Protein AF-A0A955L240-F1 (afdb_monomer_lite)

Structure (mmCIF, N/CA/C/O backbone):
data_AF-A0A955L240-F1
#
_entry.id   AF-A0A955L240-F1
#
loop_
_atom_site.group_PDB
_atom_site.id
_atom_site.type_symbol
_atom_site.label_atom_id
_atom_site.label_alt_id
_atom_site.label_comp_id
_atom_site.label_asym_id
_atom_site.label_entity_id
_atom_site.label_seq_id
_atom_site.pdbx_PDB_ins_code
_atom_site.Cartn_x
_atom_site.Cartn_y
_atom_site.Cartn_z
_atom_site.occupancy
_atom_site.B_iso_or_equiv
_atom_site.auth_seq_id
_atom_site.auth_comp_id
_atom_site.auth_asym_id
_atom_site.auth_atom_id
_atom_site.pdbx_PDB_model_num
ATOM 1 N N . MET A 1 1 ? 20.529 11.263 17.152 1.00 48.03 1 MET A N 1
ATOM 2 C CA . MET A 1 1 ? 19.829 12.388 16.490 1.00 48.03 1 MET A CA 1
ATOM 3 C C . MET A 1 1 ? 19.615 12.007 15.038 1.00 48.03 1 MET A C 1
ATOM 5 O O . MET A 1 1 ? 20.581 11.593 14.416 1.00 48.03 1 MET A O 1
ATOM 9 N N . ARG A 1 2 ? 18.375 12.068 14.541 1.00 56.91 2 ARG A N 1
ATOM 10 C CA . ARG A 1 2 ? 18.039 11.850 13.123 1.00 56.91 2 ARG A CA 1
ATOM 11 C C . ARG A 1 2 ? 17.966 13.193 12.407 1.00 56.91 2 ARG A C 1
ATOM 13 O O . ARG A 1 2 ? 17.610 14.189 13.042 1.00 56.91 2 ARG A O 1
ATOM 20 N N . SER A 1 3 ? 18.295 13.228 11.119 1.00 72.06 3 SER A N 1
ATOM 21 C CA . SER A 1 3 ? 18.079 14.435 10.310 1.00 72.06 3 SER A CA 1
ATOM 22 C C . SER A 1 3 ? 16.568 14.681 10.153 1.00 72.06 3 SER A C 1
ATOM 24 O O . SER A 1 3 ? 15.779 13.736 10.126 1.00 72.06 3 SER A O 1
ATOM 26 N N . LYS A 1 4 ? 16.144 15.950 10.052 1.00 67.19 4 LYS A N 1
ATOM 27 C CA . LYS A 1 4 ? 14.720 16.326 9.922 1.00 67.19 4 LYS A CA 1
ATOM 28 C C . LYS A 1 4 ? 14.038 15.673 8.708 1.00 67.19 4 LYS A C 1
ATOM 30 O O . LYS A 1 4 ? 12.840 15.424 8.758 1.00 67.19 4 LYS A O 1
ATOM 35 N N . ASN A 1 5 ? 14.810 15.364 7.665 1.00 80.44 5 ASN A N 1
ATOM 36 C CA . ASN A 1 5 ? 14.339 14.789 6.405 1.00 80.44 5 ASN A CA 1
ATOM 37 C C . ASN A 1 5 ? 14.992 13.421 6.140 1.00 80.44 5 ASN A C 1
ATOM 39 O O . ASN A 1 5 ? 15.256 13.052 5.000 1.00 80.44 5 ASN A O 1
ATOM 43 N N . GLU A 1 6 ? 15.337 12.672 7.183 1.00 84.19 6 GLU A N 1
ATOM 44 C CA . GLU A 1 6 ? 15.876 11.324 7.027 1.00 84.19 6 GLU A CA 1
ATOM 45 C C . GLU A 1 6 ? 14.734 10.324 6.799 1.00 84.19 6 GLU A C 1
ATOM 47 O O . GLU A 1 6 ? 13.771 10.277 7.569 1.00 84.19 6 GLU A O 1
ATOM 52 N N . TYR A 1 7 ? 14.835 9.501 5.753 1.00 85.00 7 TYR A N 1
ATOM 53 C CA . TYR A 1 7 ? 13.920 8.383 5.553 1.00 85.00 7 TYR A CA 1
ATOM 54 C C . TYR A 1 7 ? 14.060 7.405 6.720 1.00 85.00 7 TYR A C 1
ATOM 56 O O . TYR A 1 7 ? 15.171 6.997 7.069 1.00 85.00 7 TYR A O 1
ATOM 64 N N . HIS A 1 8 ? 12.937 7.031 7.336 1.00 86.38 8 HIS A N 1
ATOM 65 C CA . HIS A 1 8 ? 12.952 6.208 8.536 1.00 86.38 8 HIS A CA 1
ATOM 66 C C . HIS A 1 8 ? 13.352 4.766 8.224 1.00 86.38 8 HIS A C 1
ATOM 68 O O . HIS A 1 8 ? 12.581 3.996 7.654 1.00 86.38 8 HIS A O 1
ATOM 74 N N . ILE A 1 9 ? 14.539 4.381 8.682 1.00 86.06 9 ILE A N 1
ATOM 75 C CA . ILE A 1 9 ? 15.064 3.031 8.533 1.00 86.06 9 ILE A CA 1
ATOM 76 C C . ILE A 1 9 ? 15.117 2.371 9.915 1.00 86.06 9 ILE A C 1
ATOM 78 O O . ILE A 1 9 ? 15.919 2.733 10.775 1.00 86.06 9 ILE A O 1
ATOM 82 N N . SER A 1 10 ? 14.219 1.414 10.148 1.00 89.50 10 SER A N 1
ATOM 83 C CA . SER A 1 10 ? 14.210 0.579 11.353 1.00 89.50 10 SER A CA 1
ATOM 84 C C . SER A 1 10 ? 14.980 -0.727 11.135 1.00 89.50 10 SER A C 1
ATOM 86 O O . SER A 1 10 ? 15.263 -1.119 10.002 1.00 89.50 10 SER A O 1
ATOM 88 N N . PHE A 1 11 ? 15.261 -1.459 12.216 1.00 88.88 11 PHE A N 1
ATOM 89 C CA . PHE A 1 11 ? 15.824 -2.809 12.113 1.00 88.88 11 PHE A CA 1
ATOM 90 C C . PHE A 1 11 ? 14.934 -3.741 11.271 1.00 88.88 11 PHE A C 1
ATOM 92 O O . PHE A 1 11 ? 15.418 -4.455 10.392 1.00 88.88 11 PHE A O 1
ATOM 99 N N . SER A 1 12 ? 13.615 -3.680 11.480 1.00 90.38 12 SER A N 1
ATOM 100 C CA . SER A 1 12 ? 12.643 -4.442 10.690 1.00 90.38 12 SER A CA 1
ATOM 101 C C . SER A 1 12 ? 12.671 -4.054 9.211 1.00 90.38 12 SER A C 1
ATOM 103 O O . SER A 1 12 ? 12.617 -4.939 8.359 1.00 90.38 12 SER A O 1
ATOM 105 N N . PHE A 1 13 ? 12.813 -2.759 8.899 1.00 90.94 13 PHE A N 1
ATOM 106 C CA . PHE A 1 13 ? 12.963 -2.293 7.520 1.00 90.94 13 PHE A CA 1
ATOM 107 C C . PHE A 1 13 ? 14.237 -2.851 6.880 1.00 90.94 13 PHE A C 1
ATOM 109 O O . PHE A 1 13 ? 14.172 -3.392 5.780 1.00 90.94 13 PHE A O 1
ATOM 116 N N . HIS A 1 14 ? 15.383 -2.774 7.565 1.00 89.94 14 HIS A N 1
ATOM 117 C CA . HIS A 1 14 ? 16.642 -3.327 7.058 1.00 89.94 14 HIS A CA 1
ATOM 118 C C . HIS A 1 14 ? 16.521 -4.813 6.732 1.00 89.94 14 HIS A C 1
ATOM 120 O O . HIS A 1 14 ? 16.887 -5.236 5.635 1.00 89.94 14 HIS A O 1
ATOM 126 N N . ARG A 1 15 ? 15.955 -5.591 7.660 1.00 92.75 15 ARG A N 1
ATOM 127 C CA . ARG A 1 15 ? 15.729 -7.024 7.465 1.00 92.75 15 ARG A CA 1
ATOM 128 C C . ARG A 1 15 ? 14.838 -7.290 6.252 1.00 92.75 15 ARG A C 1
ATOM 130 O O . ARG A 1 15 ? 15.192 -8.113 5.414 1.00 92.75 15 ARG A O 1
ATOM 137 N N . GLN A 1 16 ? 13.714 -6.580 6.129 1.00 92.94 16 GLN A N 1
ATOM 138 C CA . GLN A 1 16 ? 12.795 -6.760 5.003 1.00 92.94 16 GLN A CA 1
ATOM 139 C C . GLN A 1 16 ? 13.428 -6.345 3.670 1.00 92.94 16 GLN A C 1
ATOM 141 O O . GLN A 1 16 ? 13.258 -7.029 2.663 1.00 92.94 16 GLN A O 1
ATOM 146 N N . SER A 1 17 ? 14.197 -5.255 3.665 1.00 91.38 17 SER A N 1
ATOM 147 C CA . SER A 1 17 ? 14.925 -4.782 2.489 1.00 91.38 17 SER A CA 1
ATOM 148 C C . SER A 1 17 ? 15.935 -5.827 2.009 1.00 91.38 17 SER A C 1
ATOM 150 O O . SER A 1 17 ? 15.920 -6.178 0.829 1.00 91.38 17 SER A O 1
ATOM 152 N N . LEU A 1 18 ? 16.722 -6.407 2.924 1.00 92.56 18 LEU A N 1
ATOM 153 C CA . LEU A 1 18 ? 17.673 -7.477 2.615 1.00 92.56 18 LEU A CA 1
ATOM 154 C C . LEU A 1 18 ? 16.974 -8.717 2.041 1.00 92.56 18 LEU A C 1
ATOM 156 O O . LEU A 1 18 ? 17.379 -9.208 0.991 1.00 92.56 18 LEU A O 1
ATOM 160 N N . ILE A 1 19 ? 15.900 -9.186 2.688 1.00 94.75 19 ILE A N 1
ATOM 161 C CA . ILE A 1 19 ? 15.120 -10.337 2.206 1.00 94.75 19 ILE A CA 1
ATOM 162 C C . ILE A 1 19 ? 14.582 -10.065 0.798 1.00 94.75 19 ILE A C 1
ATOM 164 O O . ILE A 1 19 ? 14.784 -10.882 -0.094 1.00 94.75 19 ILE A O 1
ATOM 168 N N . SER A 1 20 ? 13.967 -8.898 0.572 1.00 93.19 20 SER A N 1
ATOM 169 C CA . SER A 1 20 ? 13.417 -8.535 -0.743 1.00 93.19 20 SER A CA 1
ATOM 170 C C . SER A 1 20 ? 14.481 -8.502 -1.842 1.00 93.19 20 SER A C 1
ATOM 172 O O . SER A 1 20 ? 14.213 -8.856 -2.986 1.00 93.19 20 SER A O 1
ATOM 174 N N . HIS A 1 21 ? 15.701 -8.086 -1.498 1.00 93.19 21 HIS A N 1
ATOM 175 C CA . HIS A 1 21 ? 16.811 -8.029 -2.436 1.00 93.19 21 HIS A CA 1
ATOM 176 C C . HIS A 1 21 ? 17.305 -9.435 -2.792 1.00 93.19 21 HIS A C 1
ATOM 178 O O . HIS A 1 21 ? 17.428 -9.764 -3.970 1.00 93.19 21 HIS A O 1
ATOM 184 N N . LEU A 1 22 ? 17.492 -10.293 -1.783 1.00 94.88 22 LEU A N 1
ATOM 185 C CA . LEU A 1 22 ? 17.870 -11.691 -1.983 1.00 94.88 22 LEU A CA 1
ATOM 186 C C . LEU A 1 22 ? 16.822 -12.463 -2.789 1.00 94.88 22 LEU A C 1
ATOM 188 O O . LEU A 1 22 ? 17.195 -13.283 -3.621 1.00 94.88 22 LEU A O 1
ATOM 192 N N . GLN A 1 23 ? 15.531 -12.196 -2.575 1.00 95.44 23 GLN A N 1
ATOM 193 C CA . GLN A 1 23 ? 14.441 -12.824 -3.325 1.00 95.44 23 GLN A CA 1
ATOM 194 C C . GLN A 1 23 ? 14.537 -12.533 -4.824 1.00 95.44 23 GLN A C 1
ATOM 196 O O . GLN A 1 23 ? 14.456 -13.462 -5.620 1.00 95.44 23 GLN A O 1
ATOM 201 N N . ILE A 1 24 ? 14.757 -11.273 -5.210 1.00 95.25 24 ILE A N 1
ATOM 202 C CA . ILE A 1 24 ? 14.851 -10.893 -6.627 1.00 95.25 24 ILE A CA 1
ATOM 203 C C . ILE A 1 24 ? 16.094 -11.494 -7.275 1.00 95.25 24 ILE A C 1
ATOM 205 O O . ILE A 1 24 ? 15.985 -12.066 -8.354 1.00 95.25 24 ILE A O 1
ATOM 209 N N . ILE A 1 25 ? 17.247 -11.430 -6.604 1.00 95.31 25 ILE A N 1
ATOM 210 C CA . ILE A 1 25 ? 18.487 -12.030 -7.119 1.00 95.31 25 ILE A CA 1
ATOM 211 C C . ILE A 1 25 ? 18.312 -13.539 -7.292 1.00 95.31 25 ILE A C 1
ATOM 213 O O . ILE A 1 25 ? 18.657 -14.091 -8.332 1.00 95.31 25 ILE A O 1
ATOM 217 N N . SER A 1 26 ? 17.750 -14.208 -6.283 1.00 96.06 26 SER A N 1
ATOM 218 C CA . SER A 1 26 ? 17.546 -15.659 -6.305 1.00 96.06 26 SER A CA 1
ATOM 219 C C . SER A 1 26 ? 16.563 -16.068 -7.400 1.00 96.06 26 SER A C 1
ATOM 221 O O . SER A 1 26 ? 16.791 -17.061 -8.085 1.00 96.06 26 SER A O 1
ATOM 223 N N . TYR A 1 27 ? 15.495 -15.290 -7.594 1.00 96.12 27 TYR A N 1
ATOM 224 C CA . TYR A 1 27 ? 14.524 -15.527 -8.655 1.00 96.12 27 TYR A CA 1
ATOM 225 C C . TYR A 1 27 ? 15.131 -15.308 -10.045 1.00 96.12 27 TYR A C 1
ATOM 227 O O . TYR A 1 27 ? 14.973 -16.166 -10.907 1.00 96.12 27 TYR A O 1
ATOM 235 N N . ALA A 1 28 ? 15.892 -14.228 -10.247 1.00 94.94 28 ALA A N 1
ATOM 236 C CA . ALA A 1 28 ? 16.613 -13.991 -11.497 1.00 94.94 28 ALA A CA 1
ATOM 237 C C . ALA A 1 28 ? 17.585 -15.142 -11.808 1.00 94.94 28 ALA A C 1
ATOM 239 O O . ALA A 1 28 ? 17.539 -15.701 -12.900 1.00 94.94 28 ALA A O 1
ATOM 240 N N . LYS A 1 29 ? 18.376 -15.587 -10.819 1.00 94.88 29 LYS A N 1
ATOM 241 C CA . LYS A 1 29 ? 19.278 -16.744 -10.963 1.00 94.88 29 LYS A CA 1
ATOM 242 C C . LYS A 1 29 ? 18.525 -18.026 -11.325 1.00 94.88 29 LYS A C 1
ATOM 244 O O . LYS A 1 29 ? 18.990 -18.797 -12.155 1.00 94.88 29 LYS A O 1
ATOM 249 N N . TYR A 1 30 ? 17.377 -18.266 -10.694 1.00 96.94 30 TYR A N 1
ATOM 250 C CA . TYR A 1 30 ? 16.537 -19.427 -10.986 1.00 96.94 30 TYR A CA 1
ATOM 251 C C . TYR A 1 30 ? 15.968 -19.392 -12.410 1.00 96.94 30 TYR A C 1
ATOM 253 O O . TYR A 1 30 ? 15.907 -20.421 -13.075 1.00 96.94 30 TYR A O 1
ATOM 261 N N . LEU A 1 31 ? 15.559 -18.225 -12.909 1.00 95.94 31 LEU A N 1
ATOM 262 C CA . LEU A 1 31 ? 15.134 -18.101 -14.303 1.00 95.94 31 LEU A CA 1
ATOM 263 C C . LEU A 1 31 ? 16.303 -18.386 -15.255 1.00 95.94 31 LEU A C 1
ATOM 265 O O . LEU A 1 31 ? 16.143 -19.153 -16.206 1.00 95.94 31 LEU A O 1
ATOM 269 N N . GLU A 1 32 ? 17.495 -17.866 -14.947 1.00 94.44 32 GLU A N 1
ATOM 270 C CA . GLU A 1 32 ? 18.696 -18.080 -15.760 1.00 94.44 32 GLU A CA 1
ATOM 271 C C . GLU A 1 32 ? 19.068 -19.564 -15.881 1.00 94.44 32 GLU A C 1
ATOM 273 O O . GLU A 1 32 ? 19.444 -20.004 -16.968 1.00 94.44 32 GLU A O 1
ATOM 278 N N . THR A 1 33 ? 18.913 -20.367 -14.817 1.00 96.25 33 THR A N 1
ATOM 279 C CA . THR A 1 33 ? 19.156 -21.823 -14.894 1.00 96.25 33 THR A CA 1
ATOM 280 C C . THR A 1 33 ? 18.177 -22.550 -15.817 1.00 96.25 33 THR A C 1
ATOM 282 O O . THR A 1 33 ? 18.471 -23.659 -16.260 1.00 96.25 33 THR A O 1
ATOM 285 N N . ASN A 1 34 ? 17.046 -21.924 -16.144 1.00 95.25 34 ASN A N 1
ATOM 286 C CA . ASN A 1 34 ? 16.050 -22.414 -17.094 1.00 95.25 34 ASN A CA 1
ATOM 287 C C . ASN A 1 34 ? 16.141 -21.711 -18.464 1.00 95.25 34 ASN A C 1
ATOM 289 O O . ASN A 1 34 ? 15.231 -21.845 -19.277 1.00 95.25 34 ASN A O 1
ATOM 293 N N . ASN A 1 35 ? 17.234 -20.987 -18.741 1.00 94.50 35 ASN A N 1
ATOM 294 C CA . ASN A 1 35 ? 17.442 -20.187 -19.956 1.00 94.50 35 ASN A CA 1
ATOM 295 C C . ASN A 1 35 ? 16.399 -19.075 -20.169 1.00 94.50 35 ASN A C 1
ATOM 297 O O . ASN A 1 35 ? 16.142 -18.683 -21.305 1.00 94.50 35 ASN A O 1
ATOM 301 N N . ILE A 1 36 ? 15.814 -18.559 -19.087 1.00 94.62 36 ILE A N 1
ATOM 302 C CA . ILE A 1 36 ? 14.896 -17.418 -19.111 1.00 94.62 36 ILE A CA 1
ATOM 303 C C . ILE A 1 36 ? 15.592 -16.232 -18.451 1.00 94.62 36 ILE A C 1
ATOM 305 O O . ILE A 1 36 ? 16.169 -16.364 -17.374 1.00 94.62 36 ILE A O 1
ATOM 309 N N . TYR A 1 37 ? 15.525 -15.060 -19.073 1.00 94.12 37 TYR A N 1
ATOM 310 C CA . TYR A 1 37 ? 16.023 -13.832 -18.469 1.00 94.12 37 TYR A CA 1
ATOM 311 C C . TYR A 1 37 ? 14.865 -13.047 -17.839 1.00 94.12 37 TYR A C 1
ATOM 313 O O . TYR A 1 37 ? 13.741 -13.038 -18.354 1.00 94.12 37 TYR A O 1
ATOM 321 N N . ILE A 1 38 ? 15.100 -12.421 -16.681 1.00 95.31 38 ILE A N 1
ATOM 322 C CA . ILE A 1 38 ? 14.021 -11.746 -15.944 1.00 95.31 38 ILE A CA 1
ATOM 323 C C . ILE A 1 38 ? 13.466 -10.559 -16.740 1.00 95.31 38 ILE A C 1
ATOM 325 O O . ILE A 1 38 ? 12.255 -10.353 -16.768 1.00 95.31 38 ILE A O 1
ATOM 329 N N . GLU A 1 39 ? 14.321 -9.844 -17.464 1.00 95.50 39 GLU A N 1
ATOM 330 C CA . GLU A 1 39 ? 13.927 -8.790 -18.391 1.00 95.50 39 GLU A CA 1
ATOM 331 C C . GLU A 1 39 ? 13.018 -9.295 -19.506 1.00 95.50 39 GLU A C 1
ATOM 333 O O . GLU A 1 39 ? 12.039 -8.622 -19.799 1.00 95.50 39 GLU A O 1
ATOM 338 N N . ASP A 1 40 ? 13.261 -10.479 -20.077 1.00 94.94 40 ASP A N 1
ATOM 339 C CA . ASP A 1 40 ? 12.394 -11.039 -21.126 1.00 94.94 40 ASP A CA 1
ATOM 340 C C . ASP A 1 40 ? 10.984 -11.297 -20.584 1.00 94.94 40 ASP A C 1
ATOM 342 O O . ASP A 1 40 ? 9.979 -10.993 -21.230 1.00 94.94 40 ASP A O 1
ATOM 346 N N . SER A 1 41 ? 10.908 -11.793 -19.346 1.00 95.69 41 SER A N 1
ATOM 347 C CA . SER A 1 41 ? 9.635 -12.021 -18.659 1.00 95.69 41 SER A CA 1
ATOM 348 C C . SER A 1 41 ? 8.884 -10.707 -18.431 1.00 95.69 41 SER A C 1
ATOM 350 O O . SER A 1 41 ? 7.685 -10.618 -18.689 1.00 95.69 41 SER A O 1
ATOM 352 N N . LEU A 1 42 ? 9.578 -9.663 -17.971 1.00 97.00 42 LEU A N 1
ATOM 353 C CA . LEU A 1 42 ? 8.971 -8.349 -17.745 1.00 97.00 42 LEU A CA 1
ATOM 354 C C . LEU A 1 42 ? 8.607 -7.643 -19.059 1.00 97.00 42 LEU A C 1
ATOM 356 O O . LEU A 1 42 ? 7.574 -6.976 -19.127 1.00 97.00 42 LEU A O 1
ATOM 360 N N . ASN A 1 43 ? 9.416 -7.829 -20.101 1.00 96.94 43 ASN A N 1
ATOM 361 C CA . ASN A 1 43 ? 9.165 -7.344 -21.450 1.00 96.94 43 ASN A CA 1
ATOM 362 C C . ASN A 1 43 ? 7.857 -7.926 -21.990 1.00 96.94 43 ASN A C 1
ATOM 364 O O . ASN A 1 43 ? 6.998 -7.169 -22.435 1.00 96.94 43 ASN A O 1
ATOM 368 N N . TYR A 1 44 ? 7.672 -9.244 -21.873 1.00 97.38 44 TYR A N 1
ATOM 369 C CA . TYR A 1 44 ? 6.423 -9.915 -22.234 1.00 97.38 44 TYR A CA 1
ATOM 370 C C . TYR A 1 44 ? 5.233 -9.394 -21.415 1.00 97.38 44 TYR A C 1
ATOM 372 O O . TYR A 1 44 ? 4.184 -9.072 -21.975 1.00 97.38 44 TYR A O 1
ATOM 380 N N . VAL A 1 45 ? 5.394 -9.251 -20.092 1.00 97.56 45 VAL A N 1
ATOM 381 C CA . VAL A 1 45 ? 4.313 -8.766 -19.218 1.00 97.56 45 VAL A CA 1
ATOM 382 C C . VAL A 1 45 ? 3.806 -7.394 -19.667 1.00 97.56 45 VAL A C 1
ATOM 384 O O . VAL A 1 45 ? 2.598 -7.198 -19.777 1.00 97.56 45 VAL A O 1
ATOM 387 N N . VAL A 1 46 ? 4.708 -6.447 -19.930 1.00 98.06 46 VAL A N 1
ATOM 388 C CA . VAL A 1 46 ? 4.322 -5.071 -20.271 1.00 98.06 46 VAL A CA 1
ATOM 389 C C . VAL A 1 46 ? 3.881 -4.939 -21.723 1.00 98.06 46 VAL A C 1
ATOM 391 O O . VAL A 1 46 ? 2.812 -4.392 -21.976 1.00 98.06 46 VAL A O 1
ATOM 394 N N . ASN A 1 47 ? 4.689 -5.425 -22.666 1.00 97.81 47 ASN A N 1
ATOM 395 C CA . ASN A 1 47 ? 4.465 -5.180 -24.090 1.00 97.81 47 ASN A CA 1
ATOM 396 C C . ASN A 1 47 ? 3.352 -6.058 -24.672 1.00 97.81 47 ASN A C 1
ATOM 398 O O . ASN A 1 47 ? 2.701 -5.644 -25.629 1.00 97.81 47 ASN A O 1
ATOM 402 N N . GLU A 1 48 ? 3.101 -7.236 -24.098 1.00 97.25 48 GLU A N 1
ATOM 403 C CA . GLU A 1 48 ? 2.110 -8.178 -24.621 1.00 97.25 48 GLU A CA 1
ATOM 404 C C . GLU A 1 48 ? 0.947 -8.374 -23.651 1.00 97.25 48 GLU A C 1
ATOM 406 O O . GLU A 1 48 ? -0.167 -7.943 -23.943 1.00 97.25 48 GLU A O 1
ATOM 411 N N . TYR A 1 49 ? 1.192 -8.977 -22.485 1.00 97.56 49 TYR A N 1
ATOM 412 C CA . TYR A 1 49 ? 0.121 -9.407 -21.579 1.00 97.56 49 TYR A CA 1
ATOM 413 C C . TYR A 1 49 ? -0.800 -8.250 -21.157 1.00 97.56 49 TYR A C 1
ATOM 415 O O . TYR A 1 49 ? -2.019 -8.371 -21.267 1.00 97.56 49 TYR A O 1
ATOM 423 N N . LEU A 1 50 ? -0.251 -7.113 -20.708 1.00 97.38 50 LEU A N 1
ATOM 424 C CA . LEU A 1 50 ? -1.083 -5.983 -20.273 1.00 97.38 50 LEU A CA 1
ATOM 425 C C . LEU A 1 50 ? -1.909 -5.388 -21.422 1.00 97.38 50 LEU A C 1
ATOM 427 O O . LEU A 1 50 ? -3.071 -5.046 -21.214 1.00 97.38 50 LEU A O 1
ATOM 431 N N . ASN A 1 51 ? -1.347 -5.309 -22.628 1.00 96.69 51 ASN A N 1
ATOM 432 C CA . ASN A 1 51 ? -2.051 -4.781 -23.799 1.00 96.69 51 ASN A CA 1
ATOM 433 C C . ASN A 1 51 ? -3.116 -5.741 -24.345 1.00 96.69 51 ASN A C 1
ATOM 435 O O . ASN A 1 51 ? -4.086 -5.293 -24.942 1.00 96.69 51 ASN A O 1
ATOM 439 N N . GLN A 1 52 ? -2.946 -7.053 -24.164 1.00 96.25 52 GLN A N 1
ATOM 440 C CA . GLN A 1 52 ? -3.931 -8.050 -24.595 1.00 96.25 52 GLN A CA 1
ATOM 441 C C . GLN A 1 52 ? -5.131 -8.135 -23.646 1.00 96.25 52 GLN A C 1
ATOM 443 O O . GLN A 1 52 ? -6.249 -8.386 -24.088 1.00 96.25 52 GLN A O 1
ATOM 448 N N . ILE A 1 53 ? -4.897 -7.968 -22.341 1.00 95.44 53 ILE A N 1
ATOM 449 C CA . ILE A 1 53 ? -5.922 -8.164 -21.308 1.00 95.44 53 ILE A CA 1
ATOM 450 C C . ILE A 1 53 ? -6.712 -6.882 -21.018 1.00 95.44 53 ILE A C 1
ATOM 452 O O . ILE A 1 53 ? -7.881 -6.964 -20.640 1.00 95.44 53 ILE A O 1
ATOM 456 N N . PHE A 1 54 ? -6.101 -5.706 -21.179 1.00 94.62 54 PHE A N 1
ATOM 457 C CA . PHE A 1 54 ? -6.704 -4.426 -20.804 1.00 94.62 54 PHE A CA 1
ATOM 458 C C . PHE A 1 54 ? -6.805 -3.468 -21.995 1.00 94.62 54 PHE A C 1
ATOM 460 O O . PHE A 1 54 ? -5.940 -3.484 -22.870 1.00 94.62 54 PHE A O 1
ATOM 467 N N . PRO A 1 55 ? -7.789 -2.549 -22.004 1.00 91.75 55 PRO A N 1
ATOM 468 C CA . PRO A 1 55 ? -7.979 -1.588 -23.094 1.00 91.75 55 PRO A CA 1
ATOM 469 C C . PRO A 1 55 ? -6.909 -0.479 -23.158 1.00 91.75 55 PRO A C 1
ATOM 471 O O . PRO A 1 55 ? -7.046 0.444 -23.960 1.00 91.75 55 PRO A O 1
ATOM 474 N N . ILE A 1 56 ? -5.838 -0.568 -22.357 1.00 93.12 56 ILE A N 1
ATOM 475 C CA . ILE A 1 56 ? -4.743 0.412 -22.302 1.00 93.12 56 ILE A CA 1
ATOM 476 C C . ILE A 1 56 ? -4.004 0.586 -23.630 1.00 93.12 56 ILE A C 1
ATOM 478 O O . ILE A 1 56 ? -3.516 1.680 -23.888 1.00 93.12 56 ILE A O 1
ATOM 482 N N . ASN A 1 57 ? -3.954 -0.475 -24.447 1.00 87.19 57 ASN A N 1
ATOM 483 C CA . ASN A 1 57 ? -3.479 -0.509 -25.832 1.00 87.19 57 ASN A CA 1
ATOM 484 C C . ASN A 1 57 ? -2.281 0.405 -26.148 1.00 87.19 57 ASN A C 1
ATOM 486 O O . ASN A 1 57 ? -2.424 1.589 -26.446 1.00 87.19 57 ASN A O 1
ATOM 490 N N . GLY A 1 58 ? -1.091 -0.190 -26.201 1.00 91.12 58 GLY A N 1
ATOM 491 C CA . GLY A 1 58 ? 0.134 0.480 -26.641 1.00 91.12 58 GLY A CA 1
ATOM 492 C C . GLY A 1 58 ? 1.123 0.766 -25.519 1.00 91.12 58 GLY A C 1
ATOM 493 O O . GLY A 1 58 ? 2.145 1.391 -25.783 1.00 91.12 58 GLY A O 1
ATOM 494 N N . LEU A 1 59 ? 0.873 0.290 -24.294 1.00 96.81 59 LEU A N 1
ATOM 495 C CA . LEU A 1 59 ? 1.842 0.364 -23.205 1.00 96.81 59 LEU A CA 1
ATOM 496 C C . LEU A 1 59 ? 3.124 -0.349 -23.634 1.00 96.81 59 LEU A C 1
ATOM 498 O O . LEU A 1 59 ? 3.074 -1.512 -24.036 1.00 96.81 59 LEU A O 1
ATOM 502 N N . ARG A 1 60 ? 4.268 0.333 -23.559 1.00 96.81 60 ARG A N 1
ATOM 503 C CA . ARG A 1 60 ? 5.538 -0.247 -23.997 1.00 96.81 60 ARG A CA 1
ATOM 504 C C . ARG A 1 60 ? 6.700 0.043 -23.064 1.00 96.81 60 ARG A C 1
ATOM 506 O O . ARG A 1 60 ? 6.751 1.083 -22.413 1.00 96.81 60 ARG A O 1
ATOM 513 N N . ILE A 1 61 ? 7.660 -0.868 -23.040 1.00 96.88 61 ILE A N 1
ATOM 514 C CA . ILE A 1 61 ? 8.930 -0.717 -22.331 1.00 96.88 61 ILE A CA 1
ATOM 515 C C . ILE A 1 61 ? 10.038 -1.429 -23.099 1.00 96.88 61 ILE A C 1
ATOM 517 O O . ILE A 1 61 ? 9.796 -2.452 -23.746 1.00 96.88 61 ILE A O 1
ATOM 521 N N . LYS A 1 62 ? 11.259 -0.905 -23.015 1.00 95.56 62 LYS A N 1
ATOM 522 C CA . LYS A 1 62 ? 12.452 -1.570 -23.538 1.00 95.56 62 LYS A CA 1
ATOM 523 C C . LYS A 1 62 ? 13.348 -2.033 -22.404 1.00 95.56 62 LYS A C 1
ATOM 525 O O . LYS A 1 62 ? 13.598 -1.303 -21.450 1.00 95.56 62 LYS A O 1
ATOM 530 N N . PHE A 1 63 ? 13.873 -3.241 -22.549 1.00 94.31 63 PHE A N 1
ATOM 531 C CA . PHE A 1 63 ? 14.845 -3.797 -21.623 1.00 94.31 63 PHE A CA 1
ATOM 532 C C . PHE A 1 63 ? 16.221 -3.953 -22.278 1.00 94.31 63 PHE A C 1
ATOM 534 O O . PHE A 1 63 ? 16.307 -4.162 -23.492 1.00 94.31 63 PHE A O 1
ATOM 541 N N . PRO A 1 64 ? 17.305 -3.850 -21.490 1.00 90.50 64 PRO A N 1
ATOM 542 C CA . PRO A 1 64 ? 18.648 -4.148 -21.964 1.00 90.50 64 PRO A CA 1
ATOM 543 C C . PRO A 1 64 ? 18.809 -5.638 -22.286 1.00 90.50 64 PRO A C 1
ATOM 545 O O . PRO A 1 64 ? 18.179 -6.501 -21.676 1.00 90.50 64 PRO A O 1
ATOM 548 N N . THR A 1 65 ? 19.715 -5.939 -23.213 1.00 87.75 65 THR A N 1
ATOM 549 C CA . THR A 1 65 ? 20.082 -7.313 -23.580 1.00 87.75 65 THR A CA 1
ATOM 550 C C . THR A 1 65 ? 20.838 -8.032 -22.457 1.00 87.75 65 THR A C 1
ATOM 552 O O . THR A 1 65 ? 21.351 -7.414 -21.513 1.00 87.75 65 THR A O 1
ATOM 555 N N . LYS A 1 66 ? 20.963 -9.356 -22.558 1.00 85.75 66 LYS A N 1
ATOM 556 C CA . LYS A 1 66 ? 21.675 -10.169 -21.564 1.00 85.75 66 LYS A CA 1
ATOM 557 C C . LYS A 1 66 ? 23.147 -9.764 -21.430 1.00 85.75 66 LYS A C 1
ATOM 559 O O . LYS A 1 66 ? 23.659 -9.701 -20.312 1.00 85.75 66 LYS A O 1
ATOM 564 N N . GLU A 1 67 ? 23.789 -9.452 -22.554 1.00 88.69 67 GLU A N 1
ATOM 565 C CA . GLU A 1 67 ? 25.224 -9.176 -22.695 1.00 88.69 67 GLU A CA 1
ATOM 566 C C . GLU A 1 67 ? 25.639 -7.805 -22.143 1.00 88.69 67 GLU A C 1
ATOM 568 O O . GLU A 1 67 ? 26.822 -7.559 -21.920 1.00 88.69 67 GLU A O 1
ATOM 573 N N . THR A 1 68 ? 24.674 -6.914 -21.909 1.00 91.94 68 THR A N 1
ATOM 574 C CA . THR A 1 68 ? 24.927 -5.557 -21.409 1.00 91.94 68 THR A CA 1
ATOM 575 C C . THR A 1 68 ? 25.441 -5.585 -19.968 1.00 91.94 68 THR A C 1
ATOM 577 O O . THR A 1 68 ? 24.944 -6.344 -19.128 1.00 91.94 68 THR A O 1
ATOM 580 N N . SER A 1 69 ? 26.414 -4.730 -19.649 1.00 93.38 69 SER A N 1
ATOM 581 C CA . SER A 1 69 ? 26.938 -4.611 -18.284 1.00 93.38 69 SER A CA 1
ATOM 582 C C . SER A 1 69 ? 25.879 -4.061 -17.322 1.00 93.38 69 SER A C 1
ATOM 584 O O . SER A 1 69 ? 24.958 -3.356 -17.734 1.00 93.38 69 SER A O 1
ATOM 586 N N . TYR A 1 70 ? 26.002 -4.323 -16.016 1.00 94.06 70 TYR A N 1
ATOM 587 C CA . TYR A 1 70 ? 25.047 -3.787 -15.034 1.00 94.06 70 TYR A CA 1
ATOM 588 C C . TYR A 1 70 ? 24.983 -2.251 -15.019 1.00 94.06 70 TYR A C 1
ATOM 590 O O . TYR A 1 70 ? 23.913 -1.688 -14.788 1.00 94.06 70 TYR A O 1
ATOM 598 N N . GLU A 1 71 ? 26.096 -1.571 -15.314 1.00 93.12 71 GLU A N 1
ATOM 599 C CA . GLU A 1 71 ? 26.139 -0.111 -15.450 1.00 93.12 71 GLU A CA 1
ATOM 600 C C . GLU A 1 71 ? 25.276 0.374 -16.630 1.00 93.12 71 GLU A C 1
ATOM 602 O O . GLU A 1 71 ? 24.514 1.334 -16.503 1.00 93.12 71 GLU A O 1
ATOM 607 N N . GLU A 1 72 ? 25.341 -0.311 -17.771 1.00 92.12 72 GLU A N 1
ATOM 608 C CA . GLU A 1 72 ? 24.511 -0.008 -18.943 1.00 92.12 72 GLU A CA 1
ATOM 609 C C . GLU A 1 72 ? 23.047 -0.406 -18.722 1.00 92.12 72 GLU A C 1
ATOM 611 O O . GLU A 1 72 ? 22.135 0.334 -19.106 1.00 92.12 72 GLU A O 1
ATOM 616 N N . LYS A 1 73 ? 22.804 -1.535 -18.042 1.00 94.06 73 LYS A N 1
ATOM 617 C CA . LYS A 1 73 ? 21.455 -1.994 -17.685 1.00 94.06 73 LYS A CA 1
ATOM 618 C C . LYS A 1 73 ? 20.729 -0.960 -16.838 1.00 94.06 73 LYS A C 1
ATOM 620 O O . LYS A 1 73 ? 19.607 -0.587 -17.155 1.00 94.06 73 LYS A O 1
ATOM 625 N N . ILE A 1 74 ? 21.360 -0.442 -15.787 1.00 92.31 74 ILE A N 1
ATOM 626 C CA . ILE A 1 74 ? 20.698 0.549 -14.935 1.00 92.31 74 ILE A CA 1
ATOM 627 C C . ILE A 1 74 ? 20.527 1.907 -15.638 1.00 92.31 74 ILE A C 1
ATOM 629 O O . ILE A 1 74 ? 19.484 2.542 -15.477 1.00 92.31 74 ILE A O 1
ATOM 633 N N . ARG A 1 75 ? 21.495 2.335 -16.465 1.00 92.00 75 ARG A N 1
ATOM 634 C CA . ARG A 1 75 ? 21.390 3.576 -17.259 1.00 92.00 75 ARG A CA 1
ATOM 635 C C . ARG A 1 75 ? 20.257 3.536 -18.280 1.00 92.00 75 ARG A C 1
ATOM 637 O O . ARG A 1 75 ? 19.623 4.562 -18.502 1.00 92.00 75 ARG A O 1
ATOM 644 N N . SER A 1 76 ? 20.009 2.377 -18.884 1.00 92.25 76 SER A N 1
ATOM 645 C CA . SER A 1 76 ? 18.909 2.182 -19.835 1.00 92.25 76 SER A CA 1
ATOM 646 C C . SER A 1 76 ? 17.563 1.985 -19.138 1.00 92.25 76 SER A C 1
ATOM 648 O O . SER A 1 76 ? 16.567 2.549 -19.574 1.00 92.25 76 SER A O 1
ATOM 650 N N . LEU A 1 77 ? 17.517 1.259 -18.018 1.00 93.25 77 LEU A N 1
ATOM 651 C CA . LEU A 1 77 ? 16.256 0.916 -17.358 1.00 93.25 77 LEU A CA 1
ATOM 652 C C . LEU A 1 77 ? 15.650 2.069 -16.541 1.00 93.25 77 LEU A C 1
ATOM 654 O O . LEU A 1 77 ? 14.432 2.153 -16.389 1.00 93.25 77 LEU A O 1
ATOM 658 N N . ALA A 1 78 ? 16.476 2.970 -16.000 1.00 91.56 78 ALA A N 1
ATOM 659 C CA . ALA A 1 78 ? 15.995 4.098 -15.200 1.00 91.56 78 ALA A CA 1
ATOM 660 C C . ALA A 1 78 ? 15.049 5.041 -15.977 1.00 91.56 78 ALA A C 1
ATOM 662 O O . ALA A 1 78 ? 13.970 5.336 -15.455 1.00 91.56 78 ALA A O 1
ATOM 663 N N . PRO A 1 79 ? 15.383 5.510 -17.199 1.00 91.19 79 PRO A N 1
ATOM 664 C CA . PRO A 1 79 ? 14.454 6.307 -18.000 1.00 91.19 79 PRO A CA 1
ATOM 665 C C . PRO A 1 79 ? 13.236 5.505 -18.480 1.00 91.19 79 PRO A C 1
ATOM 667 O O . PRO A 1 79 ? 12.159 6.079 -18.604 1.00 91.19 79 PRO A O 1
ATOM 670 N N . GLU A 1 80 ? 13.367 4.195 -18.694 1.00 94.31 80 GLU A N 1
ATOM 671 C CA . GLU A 1 80 ? 12.254 3.325 -19.101 1.00 94.31 80 GLU A CA 1
ATOM 672 C C . GLU A 1 80 ? 11.205 3.161 -17.988 1.00 94.31 80 GLU A C 1
ATOM 674 O O . GLU A 1 80 ? 10.008 3.197 -18.266 1.00 94.31 80 GLU A O 1
ATOM 679 N N . LEU A 1 81 ? 11.619 3.089 -16.715 1.00 95.00 81 LEU A N 1
ATOM 680 C CA . LEU A 1 81 ? 10.693 3.152 -15.575 1.00 95.00 81 LEU A CA 1
ATOM 681 C C . LEU A 1 81 ? 9.903 4.469 -15.562 1.00 95.00 81 LEU A C 1
ATOM 683 O O . LEU A 1 81 ? 8.681 4.461 -15.398 1.00 95.00 81 LEU A O 1
ATOM 687 N N . ASP A 1 82 ? 10.592 5.597 -15.746 1.00 92.38 82 ASP A N 1
ATOM 688 C CA . ASP A 1 82 ? 9.938 6.904 -15.812 1.00 92.38 82 ASP A CA 1
ATOM 689 C C . ASP A 1 82 ? 8.934 6.944 -16.980 1.00 92.38 82 ASP A C 1
ATOM 691 O O . ASP A 1 82 ? 7.774 7.335 -16.823 1.00 92.38 82 ASP A O 1
ATOM 695 N N . PHE A 1 83 ? 9.362 6.506 -18.161 1.00 94.00 83 PHE A N 1
ATOM 696 C CA . PHE A 1 83 ? 8.533 6.511 -19.357 1.00 94.00 83 PHE A CA 1
ATOM 697 C C . PHE A 1 83 ? 7.310 5.598 -19.221 1.00 94.00 83 PHE A C 1
ATOM 699 O O . PHE A 1 83 ? 6.216 5.993 -19.620 1.00 94.00 83 PHE A O 1
ATOM 706 N N . LEU A 1 84 ? 7.447 4.421 -18.605 1.00 96.62 84 LEU A N 1
ATOM 707 C CA . LEU A 1 84 ? 6.330 3.517 -18.319 1.00 96.62 84 LEU A CA 1
ATOM 708 C C . LEU A 1 84 ? 5.261 4.190 -17.445 1.00 96.62 84 LEU A C 1
ATOM 710 O O . LEU A 1 84 ? 4.070 4.135 -17.750 1.00 96.62 84 LEU A O 1
ATOM 714 N N . ILE A 1 85 ? 5.683 4.865 -16.375 1.00 96.00 85 ILE A N 1
ATOM 715 C CA . ILE A 1 85 ? 4.773 5.582 -15.474 1.00 96.00 85 ILE A CA 1
ATOM 716 C C . ILE A 1 85 ? 4.078 6.739 -16.202 1.00 96.00 85 ILE A C 1
ATOM 718 O O . ILE A 1 85 ? 2.883 6.959 -16.007 1.00 96.00 85 ILE A O 1
ATOM 722 N N . LYS A 1 86 ? 4.801 7.472 -17.056 1.00 95.06 86 LYS A N 1
ATOM 723 C CA . LYS A 1 86 ? 4.225 8.556 -17.864 1.00 95.06 86 LYS A CA 1
ATOM 724 C C . LYS A 1 86 ? 3.200 8.046 -18.879 1.00 95.06 86 LYS A C 1
ATOM 726 O O . LYS A 1 86 ? 2.142 8.654 -19.014 1.00 95.06 86 LYS A O 1
ATOM 731 N N . GLN A 1 87 ? 3.480 6.928 -19.549 1.00 96.44 87 GLN A N 1
ATOM 732 C CA . GLN A 1 87 ? 2.518 6.271 -20.437 1.00 96.44 87 GLN A CA 1
ATOM 733 C C . GLN A 1 87 ? 1.240 5.901 -19.687 1.00 96.44 87 GLN A C 1
ATOM 735 O O . GLN A 1 87 ? 0.146 6.226 -20.143 1.00 96.44 87 GLN A O 1
ATOM 740 N N . TYR A 1 88 ? 1.374 5.303 -18.500 1.00 96.75 88 TYR A N 1
ATOM 741 C CA . TYR A 1 88 ? 0.215 4.981 -17.676 1.00 96.75 88 TYR A CA 1
ATOM 742 C C . TYR A 1 88 ? -0.577 6.231 -17.268 1.00 96.75 88 TYR A C 1
ATOM 744 O O . TYR A 1 88 ? -1.799 6.247 -17.373 1.00 96.75 88 TYR A O 1
ATOM 752 N N . GLN A 1 89 ? 0.101 7.310 -16.868 1.00 95.25 89 GLN A N 1
ATOM 753 C CA . GLN A 1 89 ? -0.564 8.568 -16.524 1.00 95.25 89 GLN A CA 1
ATOM 754 C C . GLN A 1 89 ? -1.316 9.174 -17.722 1.00 95.25 89 GLN A C 1
ATOM 756 O O . GLN A 1 89 ? -2.445 9.628 -17.553 1.00 95.25 89 GLN A O 1
ATOM 761 N N . SER A 1 90 ? -0.733 9.121 -18.926 1.00 94.88 90 SER A N 1
ATOM 762 C CA . SER A 1 90 ? -1.396 9.545 -20.167 1.00 94.88 90 SER A CA 1
ATOM 763 C C . SER A 1 90 ? -2.688 8.754 -20.402 1.00 94.88 90 SER A C 1
ATOM 765 O O . SER A 1 90 ? -3.740 9.346 -20.636 1.00 94.88 90 SER A O 1
ATOM 767 N N . TYR A 1 91 ? -2.653 7.430 -20.210 1.00 95.88 91 TYR A N 1
ATOM 768 C CA . TYR A 1 91 ? -3.851 6.589 -20.276 1.00 95.88 91 TYR A CA 1
ATOM 769 C C . TYR A 1 91 ? -4.893 6.934 -19.195 1.00 95.88 91 TYR A C 1
ATOM 771 O O . TYR A 1 91 ? -6.099 6.972 -19.467 1.00 95.88 91 TYR A O 1
ATOM 779 N N . VAL A 1 92 ? -4.461 7.217 -17.963 1.00 94.62 92 VAL A N 1
ATOM 780 C CA . VAL A 1 92 ? -5.370 7.621 -16.879 1.00 94.62 92 VAL A CA 1
ATOM 781 C C . VAL A 1 92 ? -6.126 8.899 -17.244 1.00 94.62 92 VAL A C 1
ATOM 783 O O . VAL A 1 92 ? -7.338 8.961 -17.022 1.00 94.62 92 VAL A O 1
ATOM 786 N N . GLU A 1 93 ? -5.439 9.872 -17.840 1.00 92.62 93 GLU A N 1
ATOM 787 C CA . GLU A 1 93 ? -5.988 11.180 -18.209 1.00 92.62 93 GLU A CA 1
ATOM 788 C C . GLU A 1 93 ? -6.843 11.137 -19.483 1.00 92.62 93 GLU A C 1
ATOM 790 O O . GLU A 1 93 ? -7.927 11.719 -19.502 1.00 92.62 93 GLU A O 1
ATOM 795 N N . ASN A 1 94 ? -6.395 10.413 -20.512 1.00 92.62 94 ASN A N 1
ATOM 796 C CA . ASN A 1 94 ? -6.945 10.521 -21.868 1.00 92.62 94 ASN A CA 1
ATOM 797 C C . ASN A 1 94 ? -7.664 9.255 -22.370 1.00 92.62 94 ASN A C 1
ATOM 799 O O . ASN A 1 94 ? -8.210 9.271 -23.467 1.00 92.62 94 ASN A O 1
ATOM 803 N N . ASN A 1 95 ? -7.672 8.154 -21.603 1.00 93.31 95 ASN A N 1
ATOM 804 C CA . ASN A 1 95 ? -8.085 6.806 -22.054 1.00 93.31 95 ASN A CA 1
ATOM 805 C C . ASN A 1 95 ? -7.261 6.248 -23.232 1.00 93.31 95 ASN A C 1
ATOM 807 O O . 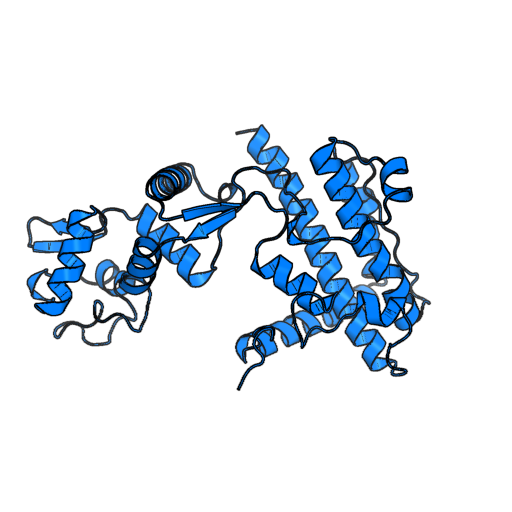ASN A 1 95 ? -7.628 5.240 -23.829 1.00 93.31 95 ASN A O 1
ATOM 811 N N . SER A 1 96 ? -6.142 6.886 -23.560 1.00 94.81 96 SER A N 1
ATOM 812 C CA . SER A 1 96 ? -5.208 6.479 -24.605 1.00 94.81 96 SER A CA 1
ATOM 813 C C . SER A 1 96 ? -3.813 6.983 -24.261 1.00 94.81 96 SER A C 1
ATOM 815 O O . SER A 1 96 ? -3.671 7.987 -23.562 1.00 94.81 96 SER A O 1
ATOM 817 N N . ILE A 1 97 ? -2.782 6.320 -24.777 1.00 95.38 97 ILE A N 1
ATOM 818 C CA . ILE A 1 97 ? -1.397 6.762 -24.609 1.00 95.38 97 ILE A CA 1
ATOM 819 C C . ILE A 1 97 ? -1.037 7.699 -25.765 1.00 95.38 97 ILE A C 1
ATOM 821 O O . ILE A 1 97 ? -0.918 7.265 -26.909 1.00 95.38 97 ILE A O 1
ATOM 825 N N . ASP A 1 98 ? -0.853 8.981 -25.458 1.00 92.06 98 ASP A N 1
ATOM 826 C CA . ASP A 1 98 ? 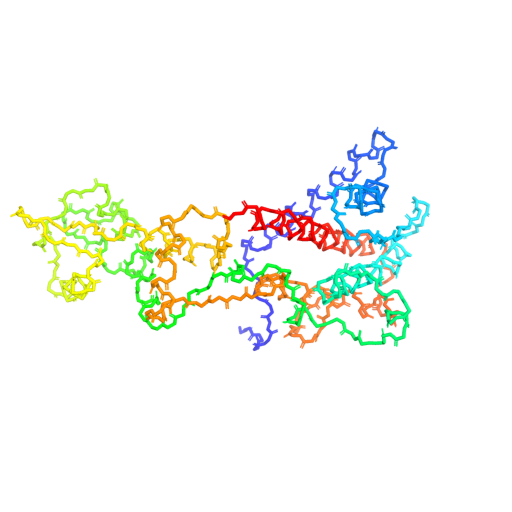-0.413 9.986 -26.429 1.00 92.06 98 ASP A CA 1
ATOM 827 C C . ASP A 1 98 ? 1.121 10.056 -26.458 1.00 92.06 98 ASP A C 1
ATOM 829 O O . ASP A 1 98 ? 1.755 10.720 -25.635 1.00 92.06 98 ASP A O 1
ATOM 833 N N . PHE A 1 99 ? 1.733 9.329 -27.394 1.00 91.69 99 PHE A N 1
ATOM 834 C CA . PHE A 1 99 ? 3.189 9.299 -27.525 1.00 91.69 99 PHE A CA 1
ATOM 835 C C . PHE A 1 99 ? 3.787 10.625 -27.984 1.00 91.69 99 PHE A C 1
ATOM 837 O O . PHE A 1 99 ? 4.884 10.954 -27.538 1.00 91.69 99 PHE A O 1
ATOM 844 N N . GLU A 1 100 ? 3.075 11.396 -28.807 1.00 88.38 100 GLU A N 1
ATOM 845 C CA . GLU A 1 100 ? 3.565 12.692 -29.276 1.00 88.38 100 GLU A CA 1
ATOM 846 C C . GLU A 1 100 ? 3.725 13.633 -28.079 1.00 88.38 100 GLU A C 1
ATOM 848 O O . GLU A 1 100 ? 4.807 14.174 -27.842 1.00 88.38 100 GLU A O 1
ATOM 853 N N . LEU A 1 101 ? 2.694 13.742 -27.236 1.00 86.88 101 LEU A N 1
ATOM 854 C CA . LEU A 1 101 ? 2.750 14.567 -26.030 1.00 86.88 101 LEU A CA 1
ATOM 855 C C . LEU A 1 101 ? 3.845 14.106 -25.056 1.00 86.88 101 LEU A C 1
ATOM 857 O O . LEU A 1 101 ? 4.538 14.931 -24.451 1.00 86.88 101 LEU A O 1
ATOM 861 N N . LEU A 1 102 ? 4.013 12.791 -24.893 1.00 89.38 102 LEU A N 1
ATOM 862 C CA . LEU A 1 102 ? 5.030 12.227 -24.007 1.00 89.38 102 LEU A CA 1
ATOM 863 C C . LEU A 1 102 ? 6.457 12.516 -24.481 1.00 89.38 102 LEU A C 1
ATOM 865 O O . LEU A 1 102 ? 7.325 12.753 -23.639 1.00 89.38 102 LEU A O 1
ATOM 869 N N . GLU A 1 103 ? 6.694 12.532 -25.792 1.00 84.62 103 GLU A N 1
ATOM 870 C CA . GLU A 1 103 ? 7.991 12.866 -26.389 1.00 84.62 103 GLU A CA 1
ATOM 871 C C . GLU A 1 103 ? 8.348 14.350 -26.199 1.00 84.62 103 GLU A C 1
ATOM 873 O O . GLU A 1 103 ? 9.510 14.674 -25.944 1.00 84.62 103 GLU A O 1
ATOM 878 N N . PHE A 1 104 ? 7.360 15.253 -26.218 1.00 79.06 104 PHE A N 1
ATOM 879 C CA . PHE A 1 104 ? 7.570 16.677 -25.917 1.00 79.06 104 PHE A CA 1
ATOM 880 C C . PHE A 1 104 ? 7.641 16.988 -24.408 1.00 79.06 104 PHE A C 1
ATOM 882 O O . PHE A 1 104 ? 8.133 18.049 -24.008 1.00 79.06 104 PHE A O 1
ATOM 889 N N . SER A 1 105 ? 7.178 16.076 -23.547 1.00 76.19 105 SER A N 1
ATOM 890 C CA . SER A 1 105 ? 7.135 16.273 -22.095 1.00 76.19 105 SER A CA 1
ATOM 891 C C . SER A 1 105 ? 8.497 16.052 -21.426 1.00 76.19 105 SER A C 1
ATOM 893 O O . SER A 1 105 ? 8.886 14.939 -21.052 1.00 76.19 105 SER A O 1
ATOM 895 N N . SER A 1 106 ? 9.197 17.155 -21.158 1.00 73.62 106 SER A N 1
ATOM 896 C CA . SER A 1 106 ? 10.429 17.171 -20.354 1.00 73.62 106 SER A CA 1
ATOM 897 C C . SER A 1 106 ? 10.183 17.181 -18.838 1.00 73.62 106 SER A C 1
ATOM 899 O O . SER A 1 106 ? 11.134 17.177 -18.052 1.00 73.62 106 SER A O 1
ATOM 901 N N . GLU A 1 107 ? 8.920 17.165 -18.396 1.00 77.38 107 GLU A N 1
ATOM 902 C CA . GLU A 1 107 ? 8.606 17.279 -16.975 1.00 77.38 107 GLU A CA 1
ATOM 903 C C . GLU A 1 107 ? 9.102 16.057 -16.182 1.00 77.38 107 GLU A C 1
ATOM 905 O O . GLU A 1 107 ? 8.900 14.905 -16.597 1.00 77.38 107 GLU A O 1
ATOM 910 N N . PRO A 1 108 ? 9.759 16.272 -15.027 1.00 80.62 108 PRO A N 1
ATOM 911 C CA . PRO A 1 108 ? 10.156 15.181 -14.155 1.00 80.62 108 PRO A CA 1
ATOM 912 C C . PRO A 1 108 ? 8.929 14.579 -13.470 1.00 80.62 108 PRO A C 1
ATOM 914 O O . PRO A 1 108 ? 7.972 15.275 -13.135 1.00 80.62 108 PRO A O 1
ATOM 917 N N . ILE A 1 109 ? 8.994 13.283 -13.174 1.00 84.19 109 ILE A N 1
ATOM 918 C CA . ILE A 1 109 ? 7.916 12.609 -12.454 1.00 84.19 109 ILE A CA 1
ATOM 919 C C . ILE A 1 109 ? 7.870 13.100 -11.012 1.00 84.19 109 ILE A C 1
ATOM 921 O O . ILE A 1 109 ? 8.861 13.076 -10.275 1.00 84.19 109 ILE A O 1
ATOM 925 N N . TYR A 1 110 ? 6.677 13.514 -10.602 1.00 89.06 110 TYR A N 1
ATOM 926 C CA . TYR A 1 110 ? 6.339 13.755 -9.211 1.00 89.06 110 TYR A CA 1
ATOM 927 C C . TYR A 1 110 ? 5.401 12.642 -8.765 1.00 89.06 110 TYR A C 1
ATOM 929 O O . TYR A 1 110 ? 4.213 12.679 -9.072 1.00 89.06 110 TYR A O 1
ATOM 937 N N . TYR A 1 111 ? 5.921 11.664 -8.018 1.00 91.00 111 TYR A N 1
ATOM 938 C CA . TYR A 1 111 ? 5.154 10.490 -7.583 1.00 91.00 111 TYR A CA 1
ATOM 939 C C . TYR A 1 111 ? 3.865 10.840 -6.821 1.00 91.00 111 TYR A C 1
ATOM 941 O O . TYR A 1 111 ? 2.896 10.090 -6.857 1.00 91.00 111 TYR A O 1
ATOM 949 N N . SER A 1 112 ? 3.818 12.011 -6.179 1.00 89.44 112 SER A N 1
ATOM 950 C CA . SER A 1 112 ? 2.629 12.553 -5.512 1.00 89.44 112 SER A CA 1
ATOM 951 C C . SER A 1 112 ? 1.532 13.067 -6.441 1.00 89.44 112 SER A C 1
ATOM 953 O O . SER A 1 112 ? 0.399 13.220 -5.987 1.00 89.44 112 SER A O 1
ATOM 955 N N . LYS A 1 113 ? 1.847 13.341 -7.709 1.00 91.44 113 LYS A N 1
ATOM 956 C CA . LYS A 1 113 ? 0.894 13.829 -8.710 1.00 91.44 113 LYS A CA 1
ATOM 957 C C . LYS A 1 113 ? 0.297 12.712 -9.565 1.00 91.44 113 LYS A C 1
ATOM 959 O O . LYS A 1 113 ? -0.749 12.945 -10.157 1.00 91.44 113 LYS A O 1
ATOM 964 N N . ILE A 1 114 ? 0.914 11.528 -9.591 1.00 94.25 114 ILE A N 1
ATOM 965 C CA . ILE A 1 114 ? 0.432 10.387 -10.381 1.00 94.25 114 ILE A CA 1
ATOM 966 C C . ILE A 1 114 ? -0.925 9.937 -9.836 1.00 94.25 114 ILE A C 1
ATOM 968 O O . ILE A 1 114 ? -1.075 9.643 -8.641 1.00 94.25 114 ILE A O 1
ATOM 972 N N . LYS A 1 115 ? -1.919 9.895 -10.717 1.00 95.44 115 LYS A N 1
ATOM 973 C CA . LYS A 1 115 ? -3.297 9.556 -10.379 1.00 95.44 115 LYS A CA 1
ATOM 974 C C . LYS A 1 115 ? -3.582 8.100 -10.697 1.00 95.44 115 LYS A C 1
ATOM 976 O O . LYS A 1 115 ? -3.053 7.533 -11.642 1.00 95.44 115 LYS A O 1
ATOM 981 N N . SER A 1 116 ? -4.415 7.511 -9.857 1.00 96.25 116 SER A N 1
ATOM 982 C CA . SER A 1 116 ? -5.055 6.239 -10.135 1.00 96.25 116 SER A CA 1
ATOM 983 C C . SER A 1 116 ? -6.238 6.486 -11.064 1.00 96.25 116 SER A C 1
ATOM 985 O O . SER A 1 116 ? -6.873 7.547 -11.005 1.00 96.25 116 SER A O 1
ATOM 987 N N . LYS A 1 117 ? -6.569 5.490 -11.884 1.00 92.12 117 LYS A N 1
ATOM 988 C CA . LYS A 1 117 ? -7.832 5.492 -12.631 1.00 92.12 117 LYS A CA 1
ATOM 989 C C . LYS A 1 117 ? -9.034 5.383 -11.691 1.00 92.12 117 LYS A C 1
ATOM 991 O O . LYS A 1 117 ? -10.077 5.999 -11.899 1.00 92.12 117 LYS A O 1
ATOM 996 N N . ILE A 1 118 ? -8.836 4.648 -10.603 1.00 94.81 118 ILE A N 1
ATOM 997 C CA . ILE A 1 118 ? -9.820 4.348 -9.571 1.00 94.81 118 ILE A CA 1
ATOM 998 C C . ILE A 1 118 ? -9.993 5.533 -8.627 1.00 94.81 118 ILE A C 1
ATOM 1000 O O . ILE A 1 118 ? -9.021 6.016 -8.036 1.00 94.81 118 ILE A O 1
ATOM 1004 N N . LYS A 1 119 ? -11.246 5.961 -8.462 1.00 94.12 119 LYS A N 1
ATOM 1005 C CA . LYS A 1 119 ? -11.675 6.934 -7.451 1.00 94.12 119 LYS A CA 1
ATOM 1006 C C . LYS A 1 119 ? -11.921 6.251 -6.114 1.00 94.12 119 LYS A C 1
ATOM 1008 O O . LYS A 1 119 ? -12.248 5.070 -6.070 1.00 94.12 119 LYS A O 1
ATOM 1013 N N . GLN A 1 120 ? -11.784 7.002 -5.028 1.00 95.00 120 GLN A N 1
ATOM 1014 C CA . GLN A 1 120 ? -11.908 6.517 -3.655 1.00 95.00 120 GLN A CA 1
ATOM 1015 C C . GLN A 1 120 ? -11.029 5.288 -3.399 1.00 95.00 120 GLN A C 1
ATOM 1017 O O . GLN A 1 120 ? -11.433 4.366 -2.703 1.00 95.00 120 GLN A O 1
ATOM 1022 N N . LYS A 1 121 ? -9.830 5.244 -3.996 1.00 96.62 121 LYS A N 1
ATOM 1023 C CA . LYS A 1 121 ? -8.998 4.036 -3.987 1.00 96.62 121 LYS A CA 1
ATOM 1024 C C . LYS A 1 121 ? -8.453 3.746 -2.598 1.00 96.62 121 LYS A C 1
ATOM 1026 O O . LYS A 1 121 ? -8.727 2.687 -2.042 1.00 96.62 121 LYS A O 1
ATOM 1031 N N . TYR A 1 122 ? -7.672 4.665 -2.039 1.00 98.19 122 TYR A N 1
ATOM 1032 C CA . TYR A 1 122 ? -7.039 4.463 -0.740 1.00 98.19 122 TYR A CA 1
ATOM 1033 C C . TYR A 1 122 ? -7.776 5.194 0.366 1.00 98.19 122 TYR A C 1
ATOM 1035 O O . TYR A 1 122 ? -8.265 6.301 0.166 1.00 98.19 122 TYR A O 1
ATOM 1043 N N . VAL A 1 123 ? -7.789 4.592 1.551 1.00 98.62 123 VAL A N 1
ATOM 1044 C CA . VAL A 1 123 ? -8.380 5.158 2.763 1.00 98.62 123 VAL A CA 1
ATOM 1045 C C . VAL A 1 123 ? -7.306 5.257 3.833 1.00 98.62 123 VAL A C 1
ATOM 1047 O O . VAL A 1 123 ? -6.606 4.280 4.108 1.00 98.62 123 VAL A O 1
ATOM 1050 N N . TYR A 1 124 ? -7.206 6.429 4.451 1.00 98.50 124 TYR A N 1
ATOM 1051 C CA . TYR A 1 124 ? -6.284 6.714 5.547 1.00 98.50 124 TYR A CA 1
ATOM 1052 C C . TYR A 1 124 ? -7.051 7.254 6.748 1.00 98.50 124 TYR A C 1
ATOM 1054 O O . TYR A 1 124 ? -8.022 7.995 6.593 1.00 98.50 124 TYR A O 1
ATOM 1062 N N . GLY A 1 125 ? -6.585 6.927 7.951 1.00 97.62 125 GLY A N 1
ATOM 1063 C CA . GLY A 1 125 ? -7.111 7.516 9.179 1.00 97.62 125 GLY A CA 1
ATOM 1064 C C . GLY A 1 125 ? -6.732 8.986 9.338 1.00 97.62 125 GLY A C 1
ATOM 1065 O O . GLY A 1 125 ? -5.633 9.397 8.957 1.00 97.62 125 GLY A O 1
ATOM 1066 N N . LYS A 1 126 ? -7.632 9.785 9.916 1.00 96.31 126 LYS A N 1
ATOM 1067 C CA . LYS A 1 126 ? -7.430 11.219 10.150 1.00 96.31 126 LYS A CA 1
ATOM 1068 C C . LYS A 1 126 ? -8.149 11.692 11.4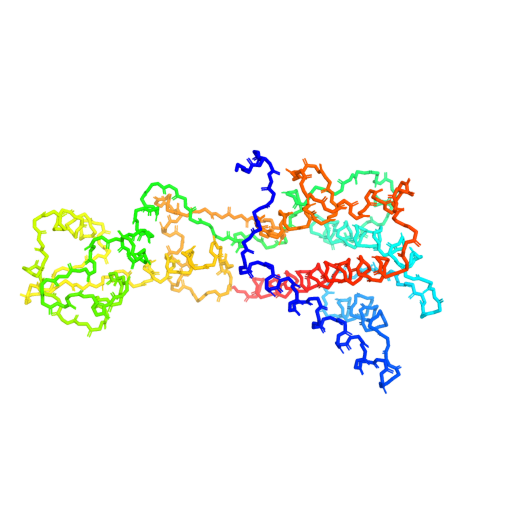07 1.00 96.31 126 LYS A C 1
ATOM 1070 O O . LYS A 1 126 ? -9.225 11.219 11.745 1.00 96.31 126 LYS A O 1
ATOM 1075 N N . GLY A 1 127 ? -7.548 12.686 12.053 1.00 95.75 127 GLY A N 1
ATOM 1076 C CA . GLY A 1 127 ? -8.127 13.369 13.201 1.00 95.75 127 GLY A CA 1
ATOM 1077 C C . GLY A 1 127 ? -7.786 12.716 14.537 1.00 95.75 127 GLY A C 1
ATOM 1078 O O . GLY A 1 127 ? -7.255 11.600 14.615 1.00 95.75 127 GLY A O 1
ATOM 1079 N N . ASP A 1 128 ? -8.090 13.459 15.595 1.00 95.75 128 ASP A N 1
ATOM 1080 C CA . ASP A 1 128 ? -7.789 13.059 16.968 1.00 95.75 128 ASP A CA 1
ATOM 1081 C C . ASP A 1 128 ? -8.676 11.897 17.409 1.00 95.75 128 ASP A C 1
ATOM 1083 O O . ASP A 1 128 ? -8.172 10.954 18.012 1.00 95.75 128 ASP A O 1
ATOM 1087 N N . ASP A 1 129 ? -9.953 11.894 17.014 1.00 95.31 129 ASP A N 1
ATOM 1088 C CA . ASP A 1 129 ? -10.872 10.789 17.302 1.00 95.31 129 ASP A CA 1
ATOM 1089 C C . ASP A 1 129 ? -10.368 9.469 16.683 1.00 95.31 129 ASP A C 1
ATOM 1091 O O . ASP A 1 129 ? -10.314 8.454 17.372 1.00 95.31 129 ASP A O 1
ATOM 1095 N N . PHE A 1 130 ? -9.889 9.461 15.430 1.00 97.00 130 PHE A N 1
ATOM 1096 C CA . PHE A 1 130 ? -9.263 8.262 14.848 1.00 97.00 130 PHE A CA 1
ATOM 1097 C C . PHE A 1 130 ? -8.024 7.825 15.638 1.00 97.00 130 PHE A C 1
ATOM 1099 O O . PHE A 1 130 ? -7.833 6.637 15.906 1.00 97.00 130 PHE A O 1
ATOM 1106 N N . SER A 1 131 ? -7.170 8.781 16.014 1.00 97.12 131 SER A N 1
ATOM 1107 C CA . SER A 1 131 ? -5.937 8.500 16.756 1.00 97.12 131 SER A CA 1
ATOM 1108 C C . SER A 1 131 ? -6.224 7.919 18.139 1.00 97.12 131 SER A C 1
ATOM 1110 O O . SER A 1 131 ? -5.546 6.974 18.548 1.00 97.12 131 SER A O 1
ATOM 1112 N N . ARG A 1 132 ? -7.261 8.432 18.808 1.00 96.56 132 ARG A N 1
ATOM 1113 C CA . ARG A 1 132 ? -7.789 7.938 20.078 1.00 96.56 132 ARG A CA 1
ATOM 1114 C C . ARG A 1 132 ? -8.308 6.513 19.938 1.00 96.56 132 ARG A C 1
ATOM 1116 O O . ARG A 1 132 ? -7.787 5.630 20.601 1.00 96.56 132 ARG A O 1
ATOM 1123 N N . LEU A 1 133 ? -9.189 6.243 18.973 1.00 97.62 133 LEU A N 1
ATOM 1124 C CA . LEU A 1 133 ? -9.710 4.890 18.726 1.00 97.62 133 LEU A CA 1
ATOM 1125 C C . LEU A 1 133 ? -8.606 3.878 18.408 1.00 97.62 133 LEU A C 1
ATOM 1127 O O . LEU A 1 133 ? -8.609 2.756 18.916 1.00 97.62 133 LEU A O 1
ATOM 1131 N N . LYS A 1 134 ? -7.636 4.277 17.582 1.00 97.19 134 LYS A N 1
ATOM 1132 C CA . LYS A 1 134 ? -6.460 3.464 17.264 1.00 97.19 134 LYS A CA 1
ATOM 1133 C C . LYS A 1 134 ? -5.646 3.137 18.520 1.00 97.19 134 LYS A C 1
ATOM 1135 O O . LYS A 1 134 ? -5.161 2.013 18.648 1.00 97.19 134 LYS A O 1
ATOM 1140 N N . TYR A 1 135 ? -5.468 4.114 19.410 1.00 97.25 135 TYR A N 1
ATOM 1141 C CA . TYR A 1 135 ? -4.772 3.926 20.678 1.00 97.25 135 TYR A CA 1
ATOM 1142 C C . TYR A 1 135 ? -5.572 3.011 21.611 1.00 97.25 135 TYR A C 1
ATOM 1144 O O . TYR A 1 135 ? -5.055 1.977 22.026 1.00 97.25 135 TYR A O 1
ATOM 1152 N N . ASP A 1 136 ? -6.841 3.324 21.852 1.00 97.25 136 ASP A N 1
ATOM 1153 C CA . ASP A 1 136 ? -7.704 2.621 22.798 1.00 97.25 136 ASP A CA 1
ATOM 1154 C C . ASP A 1 136 ? -7.842 1.133 22.472 1.00 97.25 136 ASP A C 1
ATOM 1156 O O . ASP A 1 136 ? -7.677 0.293 23.360 1.00 97.25 136 ASP A O 1
ATOM 1160 N N . PHE A 1 137 ? -8.094 0.797 21.200 1.00 97.88 137 PHE A N 1
ATOM 1161 C CA . PHE A 1 137 ? -8.367 -0.581 20.791 1.00 97.88 137 PHE A CA 1
ATOM 1162 C C . PHE A 1 137 ? -7.129 -1.438 20.547 1.00 97.88 137 PHE A C 1
ATOM 1164 O O . PHE A 1 137 ? -7.189 -2.638 20.821 1.00 97.88 137 PHE A O 1
ATOM 1171 N N . PHE A 1 138 ? -6.043 -0.863 20.014 1.00 97.56 138 PHE A N 1
ATOM 1172 C CA . PHE A 1 138 ? -4.943 -1.650 19.436 1.00 97.56 138 PHE A CA 1
ATOM 1173 C C . PHE A 1 138 ? -3.552 -1.322 19.982 1.00 97.56 138 PHE A C 1
ATOM 1175 O O . PHE A 1 138 ? -2.636 -2.115 19.764 1.00 97.56 138 PHE A O 1
ATOM 1182 N N . SER A 1 139 ? -3.376 -0.214 20.709 1.00 94.75 139 SER A N 1
ATOM 1183 C CA . SER A 1 139 ? -2.088 0.107 21.331 1.00 94.75 139 SER A CA 1
ATOM 1184 C C . SER A 1 139 ? -1.829 -0.769 22.553 1.00 94.75 139 SER A C 1
ATOM 1186 O O . SER A 1 139 ? -2.654 -0.839 23.463 1.00 94.75 139 SER A O 1
ATOM 1188 N N . ASP A 1 140 ? -0.634 -1.352 22.621 1.00 90.44 140 ASP A N 1
ATOM 1189 C CA . ASP A 1 140 ? -0.135 -2.047 23.814 1.00 90.44 140 ASP A CA 1
ATOM 1190 C C . ASP A 1 140 ? 0.250 -1.084 24.953 1.00 90.44 140 ASP A C 1
ATOM 1192 O O . ASP A 1 140 ? 0.518 -1.513 26.072 1.00 90.44 140 ASP A O 1
ATOM 1196 N N . GLN A 1 141 ? 0.233 0.225 24.682 1.00 92.19 141 GLN A N 1
ATOM 1197 C CA . GLN A 1 141 ? 0.407 1.284 25.676 1.00 92.19 141 GLN A CA 1
ATOM 1198 C C . GLN A 1 141 ? -0.924 1.796 26.240 1.00 92.19 141 GLN A C 1
ATOM 1200 O O . GLN A 1 141 ? -0.911 2.675 27.100 1.00 92.19 141 GLN A O 1
ATOM 1205 N N . SER A 1 142 ? -2.069 1.318 25.739 1.00 94.00 142 SER A 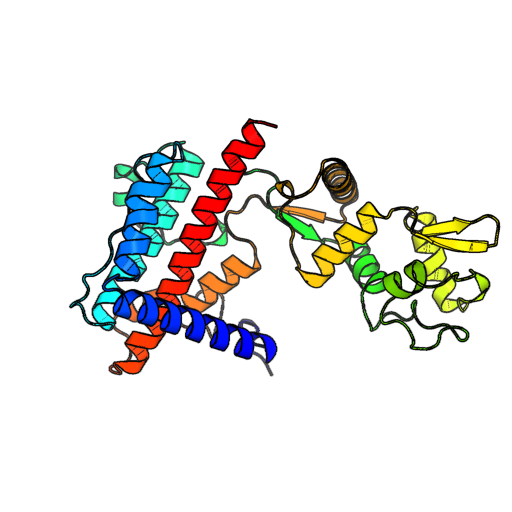N 1
ATOM 1206 C CA . SER A 1 142 ? -3.383 1.691 26.272 1.00 94.00 142 SER A CA 1
ATOM 1207 C C . SER A 1 142 ? -3.602 1.058 27.639 1.00 94.00 142 SER A C 1
ATOM 1209 O O . SER A 1 142 ? -3.370 -0.128 27.836 1.00 94.00 142 SER A O 1
ATOM 1211 N N . SER A 1 143 ? -4.114 1.824 28.600 1.00 92.12 143 SER A N 1
ATOM 1212 C CA . SER A 1 143 ? -4.432 1.258 29.914 1.00 92.12 143 SER A CA 1
ATOM 1213 C C . SER A 1 143 ? -5.680 0.368 29.902 1.00 92.12 143 SER A C 1
ATOM 1215 O O . SER A 1 143 ? -5.921 -0.336 30.877 1.00 92.12 143 SER A O 1
ATOM 1217 N N . LEU A 1 144 ? -6.481 0.378 28.830 1.00 94.00 144 LEU A N 1
ATOM 1218 C CA . LEU A 1 144 ? -7.830 -0.203 28.816 1.00 94.00 144 LEU A CA 1
ATOM 1219 C C . LEU A 1 144 ? -7.866 -1.733 28.818 1.00 94.00 144 LEU A C 1
ATOM 1221 O O . LEU A 1 144 ? -8.895 -2.310 29.147 1.00 94.00 144 LEU A O 1
ATOM 1225 N N . PHE A 1 145 ? -6.772 -2.408 28.471 1.00 91.88 145 PHE A N 1
ATOM 1226 C CA . PHE A 1 145 ? -6.751 -3.873 28.416 1.00 91.88 145 PHE A CA 1
ATOM 1227 C C . PHE A 1 145 ? -6.279 -4.541 29.711 1.00 91.88 145 PHE A C 1
ATOM 1229 O O . PHE A 1 145 ? -6.389 -5.760 29.845 1.00 91.88 145 PHE A O 1
ATOM 1236 N N . TYR A 1 146 ? -5.771 -3.759 30.668 1.00 92.12 146 TYR A N 1
ATOM 1237 C CA . TYR A 1 146 ? -5.379 -4.263 31.978 1.00 92.12 146 TYR A CA 1
ATOM 1238 C C . TYR A 1 146 ? -6.525 -4.099 32.978 1.00 92.12 146 TYR A C 1
ATOM 1240 O O . TYR A 1 146 ? -6.957 -2.988 33.279 1.00 92.12 146 TYR A O 1
ATOM 1248 N N . THR A 1 147 ? -6.966 -5.205 33.566 1.00 90.69 147 THR A N 1
ATOM 1249 C CA . THR A 1 147 ? -7.874 -5.221 34.725 1.00 90.69 147 THR A CA 1
ATOM 1250 C C . THR A 1 147 ? -7.278 -6.130 35.796 1.00 90.69 147 THR A C 1
ATOM 1252 O O . THR A 1 147 ? -6.469 -7.000 35.480 1.00 90.69 147 THR A O 1
ATOM 1255 N N . GLU A 1 148 ? -7.672 -5.996 37.064 1.00 89.75 148 GLU A N 1
ATOM 1256 C CA . GLU A 1 148 ? -7.151 -6.890 38.120 1.00 89.75 148 GLU A CA 1
ATOM 1257 C C . GLU A 1 148 ? -7.498 -8.365 37.862 1.00 89.75 148 GLU A C 1
ATOM 1259 O O . GLU A 1 148 ? -6.719 -9.267 38.175 1.00 89.75 148 GLU A O 1
ATOM 1264 N N . LYS A 1 149 ? -8.658 -8.604 37.238 1.00 92.69 149 LYS A N 1
ATOM 1265 C CA . LYS A 1 149 ? -9.163 -9.935 36.897 1.00 92.69 149 LYS A CA 1
ATOM 1266 C C . LYS A 1 149 ? -8.351 -10.600 35.784 1.00 92.69 149 LYS A C 1
ATOM 1268 O O . LYS A 1 149 ? -8.019 -11.777 35.899 1.00 92.69 149 LYS A O 1
ATOM 1273 N N . PHE A 1 150 ? -8.019 -9.859 34.725 1.00 92.25 150 PHE A N 1
ATOM 1274 C CA . PHE A 1 150 ? -7.376 -10.411 33.522 1.00 92.25 150 PHE A CA 1
ATOM 1275 C C . PHE A 1 150 ? -5.868 -10.113 33.428 1.00 92.25 150 PHE A C 1
ATOM 1277 O O . PHE A 1 150 ? -5.155 -10.753 32.652 1.00 92.25 150 PHE A O 1
ATOM 1284 N N . LYS A 1 151 ? -5.358 -9.194 34.256 1.00 90.06 151 LYS A N 1
ATOM 1285 C CA . LYS A 1 151 ? -3.953 -8.766 34.325 1.00 90.06 151 LYS A CA 1
ATOM 1286 C C . LYS A 1 151 ? -3.391 -8.470 32.926 1.00 90.06 151 LYS A C 1
ATOM 1288 O O . LYS A 1 151 ? -4.037 -7.799 32.130 1.00 90.06 151 LYS A O 1
ATOM 1293 N N . SER A 1 152 ? -2.202 -8.982 32.612 1.00 85.38 152 SER A N 1
ATOM 1294 C CA . SER A 1 152 ? -1.512 -8.804 31.326 1.00 85.38 152 SER A CA 1
ATOM 1295 C C . SER A 1 152 ? -1.753 -9.959 30.341 1.00 85.38 152 SER A C 1
ATOM 1297 O O . SER A 1 152 ? -0.890 -10.249 29.517 1.00 85.38 152 SER A O 1
ATOM 1299 N N . LYS A 1 153 ? -2.886 -10.672 30.440 1.00 92.25 153 LYS A N 1
ATOM 1300 C CA . LYS A 1 153 ? -3.195 -11.815 29.555 1.00 92.25 153 LYS A CA 1
ATOM 1301 C C . LYS A 1 153 ? -3.407 -11.398 28.092 1.00 92.25 153 LYS A C 1
ATOM 1303 O O . LYS A 1 153 ? -3.168 -12.199 27.191 1.00 92.25 153 LYS A O 1
ATOM 1308 N N . HIS A 1 154 ? -3.840 -10.162 27.867 1.00 94.44 154 HIS A N 1
ATOM 1309 C CA . HIS A 1 154 ? -4.174 -9.616 26.551 1.00 94.44 154 HIS A CA 1
ATOM 1310 C C . HIS A 1 154 ? -3.222 -8.481 26.187 1.00 94.44 154 HIS A C 1
ATOM 1312 O O . HIS A 1 154 ? -2.634 -7.859 27.070 1.00 94.44 154 HIS A O 1
ATOM 1318 N N . LYS A 1 155 ? -3.071 -8.210 24.890 1.00 93.75 155 LYS A N 1
ATOM 1319 C CA . LYS A 1 155 ? -2.158 -7.174 24.385 1.00 93.75 155 LYS A CA 1
ATOM 1320 C C . LYS A 1 155 ? -2.832 -5.829 24.140 1.00 93.75 155 LYS A C 1
ATOM 1322 O O . LYS A 1 155 ? -2.136 -4.833 23.997 1.00 93.75 155 LYS A O 1
ATOM 1327 N N . ASN A 1 156 ? -4.156 -5.816 24.007 1.00 96.44 156 ASN A N 1
ATOM 1328 C CA . ASN A 1 156 ? -4.945 -4.623 23.722 1.00 96.44 156 ASN A CA 1
ATOM 1329 C C . ASN A 1 156 ? -6.434 -4.845 24.047 1.00 96.44 156 ASN A C 1
ATOM 1331 O O . ASN A 1 156 ? -6.854 -5.960 24.376 1.00 96.44 156 ASN A O 1
ATOM 1335 N N . LEU A 1 157 ? -7.227 -3.767 24.000 1.00 97.25 157 LEU A N 1
ATOM 1336 C CA . LEU A 1 157 ? -8.632 -3.794 24.419 1.00 97.25 157 LEU A CA 1
ATOM 1337 C C . LEU A 1 157 ? -9.473 -4.683 23.500 1.00 97.25 157 LEU A C 1
ATOM 1339 O O . LEU A 1 157 ? -10.362 -5.383 23.979 1.00 97.25 157 LEU A O 1
ATOM 1343 N N . TYR A 1 158 ? -9.180 -4.690 22.197 1.00 97.38 158 TYR A N 1
ATOM 1344 C CA . TYR A 1 158 ? -9.875 -5.560 21.251 1.00 97.38 158 TYR A CA 1
ATOM 1345 C C . TYR A 1 158 ? -9.743 -7.039 21.640 1.00 97.38 158 TYR A C 1
ATOM 1347 O O . TYR A 1 158 ? -10.738 -7.761 21.702 1.00 97.38 158 TYR A O 1
ATOM 1355 N N . GLU A 1 159 ? -8.527 -7.492 21.948 1.00 96.81 159 GLU A N 1
ATOM 1356 C CA . GLU A 1 159 ? -8.276 -8.869 22.370 1.00 96.81 159 GLU A CA 1
ATOM 1357 C C . GLU A 1 159 ? -8.979 -9.202 23.692 1.00 96.81 159 GLU A C 1
ATOM 1359 O O . GLU A 1 159 ? -9.547 -10.285 23.820 1.00 96.81 159 GLU A O 1
ATOM 1364 N N . LEU A 1 160 ? -8.970 -8.274 24.652 1.00 97.00 160 LEU A N 1
ATOM 1365 C CA . LEU A 1 160 ? -9.666 -8.441 25.925 1.00 97.00 160 LEU A CA 1
ATOM 1366 C C . LEU A 1 160 ? -11.181 -8.638 25.708 1.00 97.00 160 LEU A C 1
ATOM 1368 O O . LEU A 1 160 ? -11.743 -9.629 26.167 1.00 97.00 160 LEU A O 1
ATOM 1372 N N . LEU A 1 161 ? -11.834 -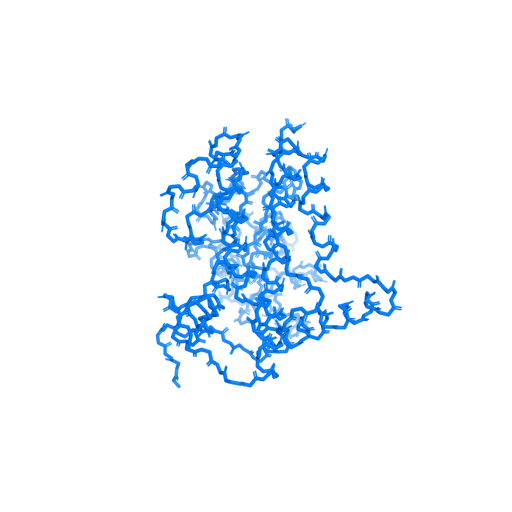7.735 24.968 1.00 97.06 161 LEU A N 1
ATOM 1373 C CA . LEU A 1 161 ? -13.292 -7.754 24.769 1.00 97.06 161 LEU A CA 1
ATOM 1374 C C . LEU A 1 161 ? -13.789 -8.894 23.868 1.00 97.06 161 LEU A C 1
ATOM 1376 O O . LEU A 1 161 ? -14.977 -9.210 23.881 1.00 97.06 161 LEU A O 1
ATOM 1380 N N . THR A 1 162 ? -12.915 -9.482 23.049 1.00 96.38 162 THR A N 1
ATOM 1381 C CA . THR A 1 162 ? -13.277 -10.595 22.154 1.00 96.38 162 THR A CA 1
ATOM 1382 C C . THR A 1 162 ? -13.027 -11.967 22.766 1.00 96.38 162 THR A C 1
ATOM 1384 O O . THR A 1 162 ? -13.631 -12.941 22.319 1.00 96.38 162 THR A O 1
ATOM 1387 N N . LYS A 1 163 ? -12.147 -12.063 23.769 1.00 96.38 163 LYS A N 1
ATOM 1388 C CA . LYS A 1 163 ? -11.773 -13.339 24.397 1.00 96.38 163 LYS A CA 1
ATOM 1389 C C . LYS A 1 163 ? -12.377 -13.551 25.777 1.00 96.38 163 LYS A C 1
ATOM 1391 O O . LYS A 1 163 ? -12.418 -14.692 26.223 1.00 96.38 163 LYS A O 1
ATOM 1396 N N . GLU A 1 164 ? -12.817 -12.490 26.443 1.00 96.44 164 GLU A N 1
ATOM 1397 C CA . GLU A 1 164 ? -13.295 -12.554 27.820 1.00 96.44 164 GLU A CA 1
ATOM 1398 C C . GLU A 1 164 ? -14.659 -11.878 27.983 1.00 96.44 164 GLU A C 1
ATOM 1400 O O . GLU A 1 164 ? -14.971 -10.881 27.333 1.00 96.44 164 GLU A O 1
ATOM 1405 N N . ASP A 1 165 ? -15.449 -12.375 28.934 1.00 94.94 165 ASP A N 1
ATOM 1406 C CA . ASP A 1 165 ? -16.660 -11.700 29.396 1.00 94.94 165 ASP A CA 1
ATOM 1407 C C . ASP A 1 165 ? -16.296 -10.646 30.457 1.00 94.94 165 ASP A C 1
ATOM 1409 O O . ASP A 1 165 ? -16.212 -10.926 31.663 1.00 94.94 165 ASP A O 1
ATOM 1413 N N . VAL A 1 166 ? -16.052 -9.419 29.989 1.00 96.38 166 VAL A N 1
ATOM 1414 C CA . VAL A 1 166 ? -15.623 -8.282 30.820 1.00 96.38 166 VAL A CA 1
ATOM 1415 C C . VAL A 1 166 ? -16.822 -7.511 31.356 1.00 96.38 166 VAL A C 1
ATOM 1417 O O . VAL A 1 166 ? -17.644 -6.997 30.591 1.00 96.38 166 VAL A O 1
ATOM 1420 N N . LEU A 1 167 ? -16.920 -7.399 32.679 1.00 96.81 167 LEU A N 1
ATOM 1421 C CA . LEU A 1 167 ? -17.931 -6.569 33.327 1.00 96.81 167 LEU A CA 1
ATOM 1422 C C . LEU A 1 167 ? -17.489 -5.108 33.324 1.00 96.81 167 LEU A C 1
ATOM 1424 O O . LEU A 1 167 ? -16.312 -4.800 33.475 1.00 96.81 167 LEU A O 1
ATOM 1428 N N . TYR A 1 168 ? -18.442 -4.181 33.254 1.00 96.69 168 TYR A N 1
ATOM 1429 C CA . TYR A 1 168 ? -18.147 -2.754 33.404 1.00 96.69 168 TYR A CA 1
ATOM 1430 C C . TYR A 1 168 ? -17.422 -2.437 34.727 1.00 96.69 168 TYR A C 1
ATOM 1432 O O . TYR A 1 168 ? -16.553 -1.575 34.769 1.00 96.69 168 TYR A O 1
ATOM 1440 N N . SER A 1 169 ? -17.733 -3.176 35.796 1.00 95.56 169 SER A N 1
ATOM 1441 C CA . SER A 1 169 ? -17.074 -3.052 37.102 1.00 95.56 169 SER A CA 1
ATOM 1442 C C . SER A 1 169 ? -15.629 -3.561 37.136 1.00 95.56 169 SER A C 1
ATOM 1444 O O . SER A 1 169 ? -14.939 -3.308 38.118 1.00 95.56 169 SER A O 1
ATOM 1446 N N . ASP A 1 170 ? -15.172 -4.285 36.107 1.00 95.31 170 ASP A N 1
ATOM 1447 C CA . ASP A 1 170 ? -13.774 -4.724 36.007 1.00 95.31 170 ASP A CA 1
ATOM 1448 C C . ASP A 1 170 ? -12.843 -3.549 35.629 1.00 95.31 170 ASP A C 1
ATOM 1450 O O . ASP A 1 170 ? -11.630 -3.627 35.846 1.00 95.31 170 ASP A O 1
ATOM 1454 N N . PHE A 1 171 ? -13.398 -2.448 35.103 1.00 95.44 171 PHE A N 1
ATOM 1455 C CA . PHE A 1 171 ? -12.674 -1.219 34.778 1.00 95.44 171 PHE A CA 1
ATOM 1456 C C . PHE A 1 171 ? -12.586 -0.276 35.989 1.00 95.44 171 PHE A C 1
ATOM 1458 O O . PHE A 1 171 ? -13.568 -0.018 36.686 1.00 95.44 171 PHE A O 1
ATOM 1465 N N . LYS A 1 172 ? -11.400 0.292 36.225 1.00 94.06 172 LYS A N 1
ATOM 1466 C CA . LYS A 1 172 ? -11.161 1.321 37.250 1.00 94.06 172 LYS A CA 1
ATOM 1467 C C . LYS A 1 172 ? -11.727 2.671 36.803 1.00 94.06 172 LYS A C 1
ATOM 1469 O O . LYS A 1 172 ? -11.856 2.929 35.612 1.00 94.06 172 LYS A O 1
ATOM 1474 N N . GLY A 1 173 ? -11.965 3.581 37.751 1.00 92.12 173 GLY A N 1
ATOM 1475 C CA . GLY A 1 173 ? -12.598 4.883 37.482 1.00 92.12 173 GLY A CA 1
ATOM 1476 C C . GLY A 1 173 ? -11.923 5.742 36.398 1.00 92.12 173 GLY A C 1
ATOM 1477 O O . GLY A 1 173 ? -12.596 6.470 35.679 1.00 92.12 173 GLY A O 1
ATOM 1478 N N . TYR A 1 174 ? -10.600 5.644 36.231 1.00 90.25 174 TYR A N 1
ATOM 1479 C CA . TYR A 1 174 ? -9.905 6.347 35.144 1.00 90.25 174 TYR A CA 1
ATOM 1480 C C . TYR A 1 174 ? -10.100 5.676 33.771 1.00 90.25 174 TYR A C 1
ATOM 1482 O O . TYR A 1 174 ? -10.022 6.353 32.754 1.00 90.25 174 TYR A O 1
ATOM 1490 N N . GLN A 1 175 ? -10.364 4.364 33.731 1.00 94.81 175 GLN A N 1
ATOM 1491 C CA . GLN A 1 175 ? -10.656 3.612 32.503 1.00 94.81 175 GLN A CA 1
ATOM 1492 C C . GLN A 1 175 ? -12.119 3.784 32.093 1.00 94.81 175 GLN A C 1
ATOM 1494 O O . GLN A 1 175 ? -12.413 3.878 30.905 1.00 94.81 175 GLN A O 1
ATOM 1499 N N . THR A 1 176 ? -13.040 3.858 33.061 1.00 94.69 176 THR A N 1
ATOM 1500 C CA . THR A 1 176 ? -14.476 3.990 32.781 1.00 94.69 176 THR A CA 1
ATOM 1501 C C . THR A 1 176 ? -14.808 5.258 32.006 1.00 94.69 176 THR A C 1
ATOM 1503 O O . THR A 1 176 ? -15.675 5.203 31.151 1.00 94.69 176 THR A O 1
ATOM 1506 N N . LEU A 1 177 ? -14.073 6.360 32.213 1.00 94.44 177 LEU A N 1
ATOM 1507 C CA . LEU A 1 177 ? -14.233 7.587 31.417 1.00 94.44 177 LEU A CA 1
ATOM 1508 C C . LEU A 1 177 ? -14.075 7.328 29.911 1.00 94.44 177 LEU A C 1
ATOM 1510 O O . LEU A 1 177 ? -14.835 7.854 29.100 1.00 94.44 177 LEU A O 1
ATOM 1514 N N . GLU A 1 178 ? -13.102 6.498 29.540 1.00 95.56 178 GLU A N 1
ATOM 1515 C CA . GLU A 1 178 ? -12.847 6.153 28.144 1.00 95.56 178 GLU A CA 1
ATOM 1516 C C . GLU A 1 178 ? -13.868 5.137 27.623 1.00 95.56 178 GLU A C 1
ATOM 1518 O O . GLU A 1 178 ? -14.395 5.284 26.524 1.00 95.56 178 GLU A O 1
ATOM 1523 N N . ILE A 1 179 ? -14.231 4.142 28.440 1.00 97.44 179 ILE A N 1
ATOM 1524 C CA . ILE A 1 179 ? -15.291 3.186 28.094 1.00 97.44 179 ILE A CA 1
ATOM 1525 C C . ILE A 1 179 ? -16.628 3.906 27.866 1.00 97.44 179 ILE A C 1
ATOM 1527 O O . ILE A 1 179 ? -17.310 3.620 26.883 1.00 97.44 179 ILE A O 1
ATOM 1531 N N . ASP A 1 180 ? -16.979 4.873 28.711 1.00 96.81 180 ASP A N 1
ATOM 1532 C CA . ASP A 1 180 ? -18.193 5.681 28.579 1.00 96.81 180 ASP A CA 1
ATOM 1533 C C . ASP A 1 180 ? -18.152 6.562 27.328 1.00 96.81 180 ASP A C 1
ATOM 1535 O O . ASP A 1 180 ? -19.156 6.664 26.620 1.00 96.81 180 ASP A O 1
ATOM 1539 N N . TYR A 1 181 ? -16.993 7.140 26.990 1.00 95.62 181 TYR A N 1
ATOM 1540 C CA . TYR A 1 181 ? -16.813 7.836 25.714 1.00 95.62 181 TYR A CA 1
ATOM 1541 C C . TYR A 1 181 ? -17.092 6.897 24.530 1.00 95.62 181 TYR A C 1
ATOM 1543 O O . TYR A 1 181 ? -17.905 7.231 23.662 1.00 95.62 181 TYR A O 1
ATOM 1551 N N . LEU A 1 182 ? -16.508 5.695 24.515 1.00 97.50 182 LEU A N 1
ATOM 1552 C CA . LEU A 1 182 ? -16.721 4.711 23.449 1.00 97.50 182 LEU A CA 1
ATOM 1553 C C . LEU A 1 182 ? -18.178 4.220 23.370 1.00 97.50 182 LEU A C 1
ATOM 1555 O O . LEU A 1 182 ? -18.683 3.976 22.269 1.00 97.50 182 LEU A O 1
ATOM 1559 N N . ILE A 1 183 ? -18.871 4.103 24.507 1.00 97.38 183 ILE A N 1
ATOM 1560 C CA . ILE A 1 183 ? -20.307 3.790 24.559 1.00 97.38 183 ILE A CA 1
ATOM 1561 C C . ILE A 1 183 ? -21.132 4.955 24.001 1.00 97.38 183 ILE A C 1
ATOM 1563 O O . ILE A 1 183 ? -22.014 4.736 23.176 1.00 97.38 183 ILE A O 1
ATOM 1567 N N . SER A 1 184 ? -20.816 6.200 24.374 1.00 96.31 184 SER A N 1
ATOM 1568 C CA . SER A 1 184 ? -21.520 7.394 23.878 1.00 96.31 184 SER A CA 1
ATOM 1569 C C . SER A 1 184 ? -21.420 7.564 22.356 1.00 96.31 184 SER A C 1
ATOM 1571 O O . SER A 1 184 ? -22.310 8.133 21.727 1.00 96.31 184 SER A O 1
ATOM 1573 N N . LYS A 1 185 ? -20.351 7.031 21.751 1.00 94.94 185 LYS A N 1
ATOM 1574 C CA . LYS A 1 185 ? -20.124 7.001 20.299 1.00 94.94 185 LYS A CA 1
ATOM 1575 C C . LYS A 1 185 ? -20.738 5.776 19.609 1.00 94.94 185 LYS A C 1
ATOM 1577 O O . LYS A 1 185 ? -20.532 5.605 18.412 1.00 94.94 185 LYS A O 1
ATOM 1582 N N . ASN A 1 186 ? -21.480 4.932 20.333 1.00 95.88 186 ASN A N 1
ATOM 1583 C CA . ASN A 1 186 ? -22.031 3.658 19.854 1.00 95.88 186 ASN A CA 1
ATOM 1584 C C . ASN A 1 186 ? -20.962 2.700 19.291 1.00 95.88 186 ASN A C 1
ATOM 1586 O O . ASN A 1 186 ? -21.233 1.889 18.408 1.00 95.88 186 ASN A O 1
ATOM 1590 N N . ILE A 1 187 ? -19.724 2.782 19.782 1.00 97.56 187 ILE A N 1
ATOM 1591 C CA . ILE A 1 187 ? -18.645 1.870 19.381 1.00 97.56 187 ILE A CA 1
ATOM 1592 C C . ILE A 1 187 ? -18.651 0.648 20.298 1.00 97.56 187 ILE A C 1
ATOM 1594 O O . ILE A 1 187 ? -18.570 -0.491 19.830 1.00 97.56 187 ILE A O 1
ATOM 1598 N N . LEU A 1 188 ? -18.814 0.889 21.599 1.00 98.25 188 LEU A N 1
ATOM 1599 C CA . LEU A 1 188 ? -19.079 -0.130 22.608 1.00 98.25 188 LEU A CA 1
ATOM 1600 C C . LEU A 1 188 ? -20.540 -0.066 23.063 1.00 98.25 188 LEU A C 1
ATOM 1602 O O . LEU A 1 188 ? -21.232 0.929 22.866 1.00 98.25 188 LEU A O 1
ATOM 1606 N N . LEU A 1 189 ? -21.005 -1.135 23.700 1.00 97.56 189 LEU A N 1
ATOM 1607 C CA . LEU A 1 189 ? -22.287 -1.179 24.392 1.00 97.56 189 LEU A CA 1
ATOM 1608 C C . LEU A 1 189 ? -22.136 -1.842 25.755 1.00 97.56 189 LEU A C 1
ATOM 1610 O O . LEU A 1 189 ? -21.263 -2.691 25.960 1.00 97.56 189 LEU A O 1
ATOM 1614 N N . LYS A 1 190 ? -23.054 -1.504 26.659 1.00 95.75 190 LYS A N 1
ATOM 1615 C CA . LYS A 1 190 ? -23.263 -2.228 27.909 1.00 95.75 190 LYS A CA 1
ATOM 1616 C C . LYS A 1 190 ? -24.473 -3.146 27.753 1.00 95.75 190 LYS A C 1
ATOM 1618 O O . LYS A 1 190 ? -25.582 -2.685 27.505 1.00 95.75 190 LYS A O 1
ATOM 1623 N N . SER A 1 191 ? -24.251 -4.452 27.857 1.00 93.06 191 SER A N 1
ATOM 1624 C CA . SER A 1 191 ? -25.322 -5.453 27.795 1.00 93.06 191 SER A CA 1
ATOM 1625 C C . SER A 1 191 ? -26.175 -5.454 29.072 1.00 93.06 191 SER A C 1
ATOM 1627 O O . SER A 1 191 ? -25.790 -4.874 30.088 1.00 93.06 191 SER A O 1
ATOM 1629 N N . SER A 1 192 ? -27.308 -6.165 29.052 1.00 87.00 192 SER A N 1
ATOM 1630 C CA . SER A 1 192 ? -28.212 -6.302 30.208 1.00 87.00 192 SER A CA 1
ATOM 1631 C C . SER A 1 192 ? -27.534 -6.873 31.462 1.00 87.00 192 SER A C 1
ATOM 1633 O O . SER A 1 192 ? -27.890 -6.496 32.572 1.00 87.00 192 SER A O 1
ATOM 1635 N N . GLY A 1 193 ? -26.518 -7.728 31.299 1.00 90.81 193 GLY A N 1
ATOM 1636 C CA . GLY A 1 193 ? -25.703 -8.273 32.392 1.00 90.81 193 GLY A CA 1
ATOM 1637 C C . GLY A 1 193 ? -24.549 -7.370 32.842 1.00 90.81 193 GLY A C 1
ATOM 1638 O O . GLY A 1 193 ? -23.651 -7.840 33.528 1.00 90.81 193 GLY A O 1
ATOM 1639 N N . ASN A 1 194 ? -24.525 -6.098 32.430 1.00 93.69 194 ASN A N 1
ATOM 1640 C CA . ASN A 1 194 ? -23.424 -5.153 32.643 1.00 93.69 194 ASN A CA 1
ATOM 1641 C C . ASN A 1 194 ? -22.087 -5.521 31.968 1.00 93.69 194 ASN A C 1
ATOM 1643 O O . ASN A 1 194 ? -21.070 -4.898 32.280 1.00 93.69 194 ASN A O 1
ATOM 1647 N N . TYR A 1 195 ? -22.069 -6.466 31.021 1.00 96.75 195 TYR A N 1
ATOM 1648 C CA . TYR A 1 195 ? -20.871 -6.749 30.223 1.00 96.75 195 TYR A CA 1
ATOM 1649 C C . TYR A 1 195 ? -20.649 -5.683 29.157 1.00 96.75 195 TYR A C 1
ATOM 1651 O O . TYR A 1 195 ? -21.607 -5.294 28.478 1.00 96.75 195 TYR A O 1
ATOM 1659 N N . VAL A 1 196 ? -19.397 -5.266 28.988 1.00 97.62 196 VAL A N 1
ATOM 1660 C CA . VAL A 1 196 ? -18.967 -4.351 27.925 1.00 97.62 196 VAL A CA 1
ATOM 1661 C C . VAL A 1 196 ? -18.676 -5.168 26.669 1.00 97.62 196 VAL A C 1
ATOM 1663 O O . VAL A 1 196 ? -17.912 -6.127 26.719 1.00 97.62 196 VAL A O 1
ATOM 1666 N N . LYS A 1 197 ? -19.302 -4.814 25.543 1.00 97.75 197 LYS A N 1
ATOM 1667 C CA . LYS A 1 197 ? -19.147 -5.521 24.261 1.00 97.75 197 LYS A CA 1
ATOM 1668 C C . LYS A 1 197 ? -18.926 -4.546 23.114 1.00 97.75 197 LYS A C 1
ATOM 1670 O O . LYS A 1 197 ? -19.374 -3.403 23.170 1.00 97.75 197 LYS A O 1
ATOM 1675 N N . ILE A 1 198 ? -18.272 -5.015 22.054 1.00 97.94 198 ILE A N 1
ATOM 1676 C CA . ILE A 1 198 ? -18.126 -4.253 20.810 1.00 97.94 198 ILE A CA 1
ATOM 1677 C C . ILE A 1 198 ? -19.486 -4.185 20.109 1.00 97.94 198 ILE A C 1
ATOM 1679 O O . ILE A 1 198 ? -20.073 -5.218 19.783 1.00 97.94 198 ILE A O 1
ATOM 1683 N N . HIS A 1 199 ? -19.980 -2.968 19.877 1.00 97.75 199 HIS A N 1
ATOM 1684 C CA . HIS A 1 199 ? -21.206 -2.725 19.119 1.00 97.75 199 HIS A CA 1
ATOM 1685 C C . HIS A 1 199 ? -20.897 -2.612 17.624 1.00 97.75 199 HIS A C 1
ATOM 1687 O O . HIS A 1 199 ? -21.384 -3.410 16.819 1.00 97.75 199 HIS A O 1
ATOM 1693 N N . ASN A 1 200 ? -20.018 -1.676 17.256 1.00 97.25 200 ASN A N 1
ATOM 1694 C CA . ASN A 1 200 ? -19.650 -1.436 15.864 1.00 97.25 200 ASN A CA 1
ATOM 1695 C C . ASN A 1 200 ? -18.402 -2.240 15.463 1.00 97.25 200 ASN A C 1
ATOM 1697 O O . ASN A 1 200 ? -17.274 -1.746 15.455 1.00 97.25 200 ASN A O 1
ATOM 1701 N N . ASN A 1 201 ? -18.623 -3.508 15.113 1.00 97.00 201 ASN A N 1
ATOM 1702 C CA . ASN A 1 201 ? -17.552 -4.420 14.704 1.00 97.00 201 ASN A CA 1
ATOM 1703 C C . ASN A 1 201 ? -16.865 -3.994 13.395 1.00 97.00 201 ASN A C 1
ATOM 1705 O O . ASN A 1 201 ? -15.660 -4.191 13.259 1.00 97.00 201 ASN A O 1
ATOM 1709 N N . ASN A 1 202 ? -17.599 -3.397 12.448 1.00 97.81 202 ASN A N 1
ATOM 1710 C CA . ASN A 1 202 ? -17.023 -2.967 11.171 1.00 97.81 202 ASN A CA 1
ATOM 1711 C C . ASN A 1 202 ? -16.035 -1.814 11.384 1.00 97.81 202 ASN A C 1
ATOM 1713 O O . ASN A 1 202 ? -14.925 -1.861 10.860 1.00 97.81 202 ASN A O 1
ATOM 1717 N N . LEU A 1 203 ? -16.410 -0.814 12.189 1.00 98.19 203 LEU A N 1
ATOM 1718 C CA . LEU A 1 203 ? -15.541 0.315 12.511 1.00 98.19 203 LEU A CA 1
ATOM 1719 C C . LEU A 1 203 ? -14.269 -0.170 13.199 1.00 98.19 203 LEU A C 1
ATOM 1721 O O . LEU A 1 203 ? -13.173 0.159 12.757 1.00 98.19 203 LEU A O 1
ATOM 1725 N N . VAL A 1 204 ? -14.393 -1.003 14.237 1.00 98.19 204 VAL A N 1
ATOM 1726 C CA . VAL A 1 204 ? -13.225 -1.529 14.963 1.00 98.19 204 VAL A CA 1
ATOM 1727 C C . VAL A 1 204 ? -12.326 -2.357 14.037 1.00 98.19 204 VAL A C 1
ATOM 1729 O O . VAL A 1 204 ? -11.103 -2.225 14.091 1.00 98.19 204 VAL A O 1
ATOM 1732 N N . TYR A 1 205 ? -12.911 -3.140 13.127 1.00 98.06 205 TYR A N 1
ATOM 1733 C CA . TYR A 1 205 ? -12.171 -3.863 12.093 1.00 98.06 205 TYR A CA 1
ATOM 1734 C C . TYR A 1 205 ? -11.396 -2.921 11.155 1.00 98.06 205 TYR A C 1
ATOM 1736 O O . TYR A 1 205 ? -10.205 -3.138 10.931 1.00 98.06 205 TYR A O 1
ATOM 1744 N N . ILE A 1 206 ? -12.010 -1.838 10.670 1.00 98.56 206 ILE A N 1
ATOM 1745 C CA . ILE A 1 206 ? -11.344 -0.842 9.811 1.00 98.56 206 ILE A CA 1
ATOM 1746 C C . ILE A 1 206 ? -10.206 -0.141 10.562 1.00 98.56 206 ILE A C 1
ATOM 1748 O O . ILE A 1 206 ? -9.101 -0.017 10.029 1.00 98.56 206 ILE A O 1
ATOM 1752 N N . ILE A 1 207 ? -10.435 0.267 11.816 1.00 98.25 207 ILE A N 1
ATOM 1753 C CA . ILE A 1 207 ? -9.386 0.849 12.666 1.00 98.25 207 ILE A CA 1
ATOM 1754 C C . ILE A 1 207 ? -8.225 -0.141 12.837 1.00 98.25 207 ILE A C 1
ATOM 1756 O O . ILE A 1 207 ? -7.071 0.282 12.783 1.00 98.25 207 ILE A O 1
ATOM 1760 N N . SER A 1 208 ? -8.498 -1.446 12.974 1.00 97.75 208 SER A N 1
ATOM 1761 C CA . SER A 1 208 ? -7.451 -2.474 13.076 1.00 97.75 208 SER A CA 1
ATOM 1762 C C . SER A 1 208 ? -6.560 -2.513 11.832 1.00 97.75 208 SER A C 1
ATOM 1764 O O . SER A 1 208 ? -5.333 -2.510 11.942 1.00 97.75 208 SER A O 1
ATOM 1766 N N . ILE A 1 209 ? -7.160 -2.465 10.640 1.00 97.94 209 ILE A N 1
ATOM 1767 C CA . ILE A 1 209 ? -6.424 -2.484 9.376 1.00 97.94 209 ILE A CA 1
ATOM 1768 C C . ILE A 1 209 ? -5.550 -1.237 9.277 1.00 97.94 209 ILE A C 1
ATOM 1770 O O . ILE A 1 209 ? -4.348 -1.338 9.042 1.00 97.94 209 ILE A O 1
ATOM 1774 N N . LEU A 1 210 ? -6.127 -0.062 9.531 1.00 98.00 210 LEU A N 1
ATOM 1775 C CA . LEU A 1 210 ? -5.401 1.205 9.473 1.00 98.00 210 LEU A CA 1
ATOM 1776 C C . LEU A 1 210 ? -4.326 1.320 10.565 1.00 98.00 210 LEU A C 1
ATOM 1778 O O . LEU A 1 210 ? -3.320 1.993 10.354 1.00 98.00 210 LEU A O 1
ATOM 1782 N N . HIS A 1 211 ? -4.489 0.650 11.707 1.00 96.69 211 HIS A N 1
ATOM 1783 C CA . HIS A 1 211 ? -3.458 0.565 12.740 1.00 96.69 211 HIS A CA 1
ATOM 1784 C C . HIS A 1 211 ? -2.234 -0.224 12.256 1.00 96.69 211 HIS A C 1
ATOM 1786 O O . HIS A 1 211 ? -1.110 0.257 12.391 1.00 96.69 211 HIS A O 1
ATOM 1792 N N . TYR A 1 212 ? -2.444 -1.418 11.693 1.00 94.50 212 TYR A N 1
ATOM 1793 C CA . TYR A 1 212 ? -1.347 -2.323 11.328 1.00 94.50 212 TYR A CA 1
ATOM 1794 C C . TYR A 1 212 ? -0.756 -2.058 9.938 1.00 94.50 212 TYR A C 1
ATOM 1796 O O . TYR A 1 212 ? 0.431 -2.301 9.730 1.00 94.50 212 TYR A O 1
ATOM 1804 N N . GLN A 1 213 ? -1.563 -1.578 8.989 1.00 94.88 213 GLN A N 1
ATOM 1805 C CA . GLN A 1 213 ? -1.168 -1.371 7.589 1.00 94.88 213 GLN A CA 1
ATOM 1806 C C . GLN A 1 213 ? -1.014 0.111 7.218 1.00 94.88 213 GLN A C 1
ATOM 1808 O O . GLN A 1 213 ? -0.371 0.426 6.222 1.00 94.88 213 GLN A O 1
ATOM 1813 N N . GLY A 1 214 ? -1.596 1.034 7.991 1.00 96.25 214 GLY A N 1
ATOM 1814 C CA . GLY A 1 214 ? -1.555 2.482 7.734 1.00 96.25 214 GLY A CA 1
ATOM 1815 C C . GLY A 1 214 ? -2.493 2.971 6.623 1.00 96.25 214 GLY A C 1
ATOM 1816 O O . GLY A 1 214 ? -2.906 4.129 6.639 1.00 96.25 214 GLY A O 1
ATOM 1817 N N . VAL A 1 215 ? -2.862 2.095 5.690 1.00 97.94 215 VAL A N 1
ATOM 1818 C CA . VAL A 1 215 ? -3.730 2.371 4.541 1.00 97.94 215 VAL A CA 1
ATOM 1819 C C . VAL A 1 215 ? -4.504 1.112 4.169 1.00 97.94 215 VAL A C 1
ATOM 1821 O O . VAL A 1 215 ? -4.026 0.001 4.389 1.00 97.94 215 VAL A O 1
ATOM 1824 N N . LEU A 1 216 ? -5.681 1.277 3.572 1.00 97.44 216 LEU A N 1
ATOM 1825 C CA . LEU A 1 216 ? -6.403 0.191 2.910 1.00 97.44 216 LEU A CA 1
ATOM 1826 C C . LEU A 1 216 ? -6.894 0.622 1.527 1.00 97.44 216 LEU A C 1
ATOM 1828 O O . LEU A 1 216 ? -7.029 1.817 1.268 1.00 97.44 216 LEU A O 1
ATOM 1832 N N . ASN A 1 217 ? -7.168 -0.344 0.648 1.00 97.44 217 ASN A N 1
ATOM 1833 C CA . ASN A 1 217 ? -7.826 -0.103 -0.637 1.00 97.44 217 ASN A CA 1
ATOM 1834 C C . ASN A 1 217 ? -9.331 -0.376 -0.497 1.00 97.44 217 ASN A C 1
ATOM 1836 O O . ASN A 1 217 ? -9.717 -1.506 -0.206 1.00 97.44 217 ASN A O 1
ATOM 1840 N N . TYR A 1 218 ? -10.164 0.648 -0.683 1.00 97.75 218 TYR A N 1
ATOM 1841 C CA . TYR A 1 218 ? -11.617 0.613 -0.482 1.00 97.75 218 TYR A CA 1
ATOM 1842 C C . TYR A 1 218 ? -12.308 -0.505 -1.269 1.00 97.75 218 TYR A C 1
ATOM 1844 O O . TYR A 1 218 ? -13.187 -1.185 -0.740 1.00 97.75 218 TYR A O 1
ATOM 1852 N N . TRP A 1 219 ? -11.880 -0.728 -2.513 1.00 96.44 219 TRP A N 1
ATOM 1853 C CA . TRP A 1 219 ? -12.536 -1.643 -3.449 1.00 96.44 219 TRP A CA 1
ATOM 1854 C C . TRP A 1 219 ? -12.254 -3.122 -3.174 1.00 96.44 219 TRP A C 1
ATOM 1856 O O . TRP A 1 219 ? -12.911 -3.981 -3.748 1.00 96.44 219 TRP A O 1
ATOM 1866 N N . TYR A 1 220 ? -11.332 -3.440 -2.260 1.00 95.81 220 TYR A N 1
ATOM 1867 C CA . TYR A 1 220 ? -11.076 -4.821 -1.830 1.00 95.81 220 TYR A CA 1
ATOM 1868 C C . TYR A 1 220 ? -11.970 -5.304 -0.694 1.00 95.81 220 TYR A C 1
ATOM 1870 O O . TYR A 1 220 ? -11.836 -6.446 -0.254 1.00 95.81 220 TYR A O 1
ATOM 1878 N N . TYR A 1 221 ? -12.877 -4.460 -0.208 1.00 96.00 221 TYR A N 1
ATOM 1879 C CA . TYR A 1 221 ? -13.754 -4.801 0.901 1.00 96.00 221 TYR A CA 1
ATOM 1880 C C . TYR A 1 221 ? -15.207 -4.967 0.444 1.00 96.00 221 TYR A C 1
ATOM 1882 O O . TYR A 1 221 ? -15.648 -4.285 -0.481 1.00 96.00 221 TYR A O 1
ATOM 1890 N N . PRO A 1 222 ? -15.984 -5.845 1.105 1.00 95.56 222 PRO A N 1
ATOM 1891 C CA . PRO A 1 222 ? -17.400 -6.025 0.797 1.00 95.56 222 PRO A CA 1
ATOM 1892 C C . PRO A 1 222 ? -18.227 -4.787 1.173 1.00 95.56 222 PRO A C 1
ATOM 1894 O O . PRO A 1 222 ? -17.847 -4.022 2.064 1.00 95.56 222 PRO A O 1
ATOM 1897 N N . ASP A 1 223 ? -19.410 -4.639 0.569 1.00 95.81 223 ASP A N 1
ATOM 1898 C CA . ASP A 1 223 ? -20.317 -3.483 0.718 1.00 95.81 223 ASP A CA 1
ATOM 1899 C C . ASP A 1 223 ? -20.558 -3.062 2.159 1.00 95.81 223 ASP A C 1
ATOM 1901 O O . ASP A 1 223 ? -20.522 -1.882 2.487 1.00 95.81 223 ASP A O 1
ATOM 1905 N N . ARG A 1 224 ? -20.744 -4.032 3.056 1.00 96.69 224 ARG A N 1
ATOM 1906 C CA . ARG A 1 224 ? -20.939 -3.769 4.484 1.00 96.69 224 ARG A CA 1
ATOM 1907 C C . ARG A 1 224 ? -19.783 -2.963 5.095 1.00 96.69 224 ARG A C 1
ATOM 1909 O O . ARG A 1 224 ? -20.031 -2.075 5.904 1.00 96.69 224 ARG A O 1
ATOM 1916 N N . VAL A 1 225 ? -18.540 -3.280 4.737 1.00 97.81 225 VAL A N 1
ATOM 1917 C CA . VAL A 1 225 ? -17.344 -2.573 5.223 1.00 97.81 225 VAL A CA 1
ATOM 1918 C C . VAL A 1 225 ? -17.174 -1.256 4.468 1.00 97.81 225 VAL A C 1
ATOM 1920 O O . VAL A 1 225 ? -16.880 -0.238 5.085 1.00 97.81 225 VAL A O 1
ATOM 1923 N N . ARG A 1 226 ? -17.432 -1.242 3.156 1.00 97.81 226 ARG A N 1
ATOM 1924 C CA . ARG A 1 226 ? -17.394 -0.025 2.331 1.00 97.81 226 ARG A CA 1
ATOM 1925 C C . ARG A 1 226 ? -18.370 1.048 2.819 1.00 97.81 226 ARG A C 1
ATOM 1927 O O . ARG A 1 226 ? -17.988 2.208 2.945 1.00 97.81 226 ARG A O 1
ATOM 1934 N N . ASN A 1 227 ? -19.592 0.663 3.171 1.00 98.12 227 ASN A N 1
ATOM 1935 C CA . ASN A 1 227 ? -20.598 1.563 3.733 1.00 98.12 227 ASN A CA 1
ATOM 1936 C C . ASN A 1 227 ? -20.154 2.139 5.082 1.00 98.12 227 ASN A C 1
ATOM 1938 O O . ASN A 1 227 ? -20.321 3.332 5.320 1.00 98.12 227 ASN A O 1
ATOM 1942 N N . GLU A 1 228 ? -19.523 1.329 5.938 1.00 98.44 228 GLU A N 1
ATOM 1943 C CA . GLU A 1 228 ? -18.948 1.826 7.191 1.00 98.44 228 GLU A CA 1
ATOM 1944 C C . GLU A 1 228 ? -17.821 2.837 6.931 1.00 98.44 228 GLU A C 1
ATOM 1946 O O . GLU A 1 228 ? -17.782 3.881 7.573 1.00 98.44 228 GLU A O 1
ATOM 1951 N N . ILE A 1 229 ? -16.943 2.588 5.952 1.00 98.56 229 ILE A N 1
ATOM 1952 C CA . ILE A 1 229 ? -15.890 3.543 5.568 1.00 98.56 229 ILE A CA 1
ATOM 1953 C C . ILE A 1 229 ? -16.501 4.886 5.140 1.00 98.56 229 ILE A C 1
ATOM 1955 O O . ILE A 1 229 ? -15.983 5.934 5.527 1.00 98.56 229 ILE A O 1
ATOM 1959 N N . LEU A 1 230 ? -17.602 4.880 4.380 1.00 98.44 230 LEU A N 1
ATOM 1960 C CA . LEU A 1 230 ? -18.296 6.110 3.980 1.00 98.44 230 LEU A CA 1
ATOM 1961 C C . LEU A 1 230 ? -18.842 6.880 5.194 1.00 98.44 230 LEU A C 1
ATOM 1963 O O . LEU A 1 230 ? -18.662 8.095 5.274 1.00 98.44 230 LEU A O 1
ATOM 1967 N N . VAL A 1 231 ? -19.430 6.179 6.170 1.00 98.06 231 VAL A N 1
ATOM 1968 C CA . VAL A 1 231 ? -19.879 6.777 7.442 1.00 98.06 231 VAL A CA 1
ATOM 1969 C C . VAL A 1 231 ? -18.694 7.326 8.247 1.00 98.06 231 VAL A C 1
ATOM 1971 O O . VAL A 1 231 ? -18.746 8.431 8.789 1.00 98.06 231 VAL A O 1
ATOM 1974 N N . MET A 1 232 ? -17.581 6.593 8.306 1.00 98.19 232 MET A N 1
ATOM 1975 C CA . MET A 1 232 ? -16.356 7.059 8.959 1.00 98.19 232 MET A CA 1
ATOM 1976 C C . MET A 1 232 ? -15.794 8.313 8.275 1.00 98.19 232 MET A C 1
ATOM 1978 O O . MET A 1 232 ? -15.317 9.218 8.961 1.00 98.19 232 MET A O 1
ATOM 1982 N N . ALA A 1 233 ? -15.872 8.394 6.944 1.00 98.06 233 ALA A N 1
ATOM 1983 C CA . ALA A 1 233 ? -15.431 9.554 6.179 1.00 98.06 233 ALA A CA 1
ATOM 1984 C C . ALA A 1 233 ? -16.316 10.779 6.453 1.00 98.06 233 ALA A C 1
ATOM 1986 O O . ALA A 1 233 ? -15.786 11.860 6.711 1.00 98.06 233 ALA A O 1
ATOM 1987 N N . SER A 1 234 ? -17.647 10.617 6.488 1.00 97.44 234 SER A N 1
ATOM 1988 C CA . SER A 1 234 ? -18.566 11.714 6.833 1.00 97.44 234 SER A CA 1
ATOM 1989 C C . SER A 1 234 ? -18.373 12.217 8.265 1.00 97.44 234 SER A C 1
ATOM 1991 O O . SER A 1 234 ? -18.564 13.400 8.531 1.00 97.44 234 SER A O 1
ATOM 1993 N N . ASN A 1 235 ? -17.941 11.338 9.171 1.00 95.62 235 ASN A N 1
ATOM 1994 C CA . ASN A 1 235 ? -17.620 11.679 10.559 1.00 95.62 235 ASN A CA 1
ATOM 1995 C C . ASN A 1 235 ? -16.186 12.209 10.745 1.00 95.62 235 ASN A C 1
ATOM 1997 O O . ASN A 1 235 ? -15.779 12.489 11.870 1.00 95.62 235 ASN A O 1
ATOM 2001 N N . GLY A 1 236 ? -15.403 12.338 9.669 1.00 96.44 236 GLY A N 1
ATOM 2002 C CA . GLY A 1 236 ? -14.045 12.882 9.714 1.00 96.44 236 GLY A CA 1
ATOM 2003 C C . GLY A 1 236 ? -12.981 11.954 10.311 1.00 96.44 236 GLY A C 1
ATOM 2004 O O . GLY A 1 236 ? -11.884 12.428 10.598 1.00 96.44 236 GLY A O 1
ATOM 2005 N N . LEU A 1 237 ? -13.269 10.656 10.475 1.00 97.69 237 LEU A N 1
ATOM 2006 C CA . LEU A 1 237 ? -12.324 9.655 11.000 1.00 97.69 237 LEU A CA 1
ATOM 2007 C C . LEU A 1 237 ? -11.336 9.152 9.943 1.00 97.69 237 LEU A C 1
ATOM 2009 O O . LEU A 1 237 ? -10.251 8.670 10.271 1.00 97.69 237 LEU A O 1
ATOM 2013 N N . VAL A 1 238 ? -11.721 9.217 8.671 1.00 98.50 238 VAL A N 1
ATOM 2014 C CA . VAL A 1 238 ? -10.897 8.782 7.540 1.00 98.50 238 VAL A CA 1
ATOM 2015 C C . VAL A 1 238 ? -11.035 9.752 6.373 1.00 98.50 238 VAL A C 1
ATOM 2017 O O . VAL A 1 238 ? -11.965 10.555 6.319 1.00 98.50 238 VAL A O 1
ATOM 2020 N N . PHE A 1 239 ? -10.110 9.676 5.421 1.00 98.25 239 PHE A N 1
ATOM 2021 C CA . PHE A 1 239 ? -10.217 10.364 4.137 1.00 98.25 239 PHE A CA 1
ATOM 2022 C C . PHE A 1 239 ? -9.752 9.466 2.992 1.00 98.25 239 PHE A C 1
ATOM 2024 O O . PHE A 1 239 ? -8.974 8.531 3.200 1.00 98.25 239 PHE A O 1
ATOM 2031 N N . PHE A 1 240 ? -10.229 9.784 1.790 1.00 98.19 240 PHE A N 1
ATOM 2032 C CA . PHE A 1 240 ? -9.884 9.080 0.560 1.00 98.19 240 PHE A CA 1
ATOM 2033 C C . PHE A 1 240 ? -8.721 9.750 -0.184 1.00 98.19 240 PHE A C 1
ATOM 2035 O O . PHE A 1 240 ? -8.587 10.975 -0.165 1.00 98.19 240 PHE A O 1
ATOM 2042 N N . ASP A 1 241 ? -7.911 8.946 -0.870 1.00 96.75 241 ASP A N 1
ATOM 2043 C CA . ASP A 1 241 ? -6.864 9.389 -1.795 1.00 96.75 241 ASP A CA 1
ATOM 2044 C C . ASP A 1 241 ? -6.926 8.578 -3.101 1.00 96.75 241 ASP A C 1
ATOM 2046 O O . ASP A 1 241 ? -6.884 7.344 -3.093 1.00 96.75 241 ASP A O 1
ATOM 2050 N N . ASP A 1 242 ? -6.978 9.294 -4.223 1.00 95.19 242 ASP A N 1
ATOM 2051 C CA . ASP A 1 242 ? -7.109 8.756 -5.587 1.00 95.19 242 ASP A CA 1
ATOM 2052 C C . ASP A 1 242 ? -5.761 8.703 -6.322 1.00 95.19 242 ASP A C 1
ATOM 2054 O O . ASP A 1 242 ? -5.668 8.737 -7.550 1.00 95.19 242 ASP A O 1
ATOM 2058 N N . SER A 1 243 ? -4.665 8.728 -5.580 1.00 96.56 243 SER A N 1
ATOM 2059 C CA . SER A 1 243 ? -3.330 8.552 -6.135 1.00 96.56 243 SER A CA 1
ATOM 2060 C C . SER A 1 243 ? -3.085 7.142 -6.659 1.00 96.56 243 SER A C 1
ATOM 2062 O O . SER A 1 243 ? -3.626 6.175 -6.122 1.00 96.56 243 SER A O 1
ATOM 2064 N N . PHE A 1 244 ? -2.157 7.005 -7.599 1.00 97.12 244 PHE A N 1
ATOM 2065 C CA . PHE A 1 244 ? -1.702 5.697 -8.067 1.00 97.12 244 PHE A CA 1
ATOM 2066 C C . PHE A 1 244 ? -0.959 4.907 -6.973 1.00 97.12 244 PHE A C 1
ATOM 2068 O O . PHE A 1 244 ? -1.335 3.780 -6.626 1.00 97.12 244 PHE A O 1
ATOM 2075 N N . PHE A 1 245 ? 0.042 5.548 -6.367 1.00 97.25 245 PHE A N 1
ATOM 2076 C CA . PHE A 1 245 ? 0.839 5.019 -5.260 1.00 97.25 245 PHE A CA 1
ATOM 2077 C C . PHE A 1 245 ? 0.317 5.500 -3.906 1.00 97.25 245 PHE A C 1
ATOM 2079 O O . PHE A 1 245 ? -0.013 6.680 -3.748 1.00 97.25 245 PHE A O 1
ATOM 2086 N N . THR A 1 246 ? 0.340 4.628 -2.901 1.00 97.19 246 THR A N 1
ATOM 2087 C CA . THR A 1 246 ? 0.123 5.011 -1.500 1.00 97.19 246 THR A CA 1
ATOM 2088 C C . THR A 1 246 ? 1.170 6.028 -1.036 1.00 97.19 246 THR A C 1
ATOM 2090 O O . THR A 1 246 ? 2.227 6.185 -1.650 1.00 97.19 246 THR A O 1
ATOM 2093 N N . GLN A 1 247 ? 0.907 6.728 0.069 1.00 95.25 247 GLN A N 1
ATOM 2094 C CA . GLN A 1 247 ? 1.855 7.709 0.611 1.00 95.25 247 GLN A CA 1
ATOM 2095 C C . GLN A 1 247 ? 3.230 7.085 0.895 1.00 95.25 247 GLN A C 1
ATOM 2097 O O . GLN A 1 247 ? 4.249 7.650 0.502 1.00 95.25 247 GLN A O 1
ATOM 2102 N N . GLU A 1 248 ? 3.269 5.891 1.487 1.00 93.88 248 GLU A N 1
ATOM 2103 C CA . GLU A 1 248 ? 4.527 5.205 1.797 1.00 93.88 248 GLU A CA 1
ATOM 2104 C C . GLU A 1 248 ? 5.228 4.664 0.542 1.00 93.88 248 GLU A C 1
ATOM 2106 O O . GLU A 1 248 ? 6.450 4.755 0.449 1.00 93.88 248 GLU A O 1
ATOM 2111 N N . GLU A 1 249 ? 4.488 4.200 -0.472 1.00 95.62 249 GLU A N 1
ATOM 2112 C CA . GLU A 1 249 ? 5.074 3.838 -1.772 1.00 95.62 249 GLU A CA 1
ATOM 2113 C C . GLU A 1 249 ? 5.726 5.053 -2.447 1.00 95.62 249 GLU A C 1
ATOM 2115 O O . GLU A 1 249 ? 6.863 4.960 -2.902 1.00 95.62 249 GLU A O 1
ATOM 2120 N N . ARG A 1 250 ? 5.079 6.228 -2.456 1.00 94.75 250 ARG A N 1
ATOM 2121 C CA . ARG A 1 250 ? 5.684 7.453 -3.021 1.00 94.75 250 ARG A CA 1
ATOM 2122 C C . ARG A 1 250 ? 6.985 7.811 -2.314 1.00 94.75 250 ARG A C 1
ATOM 2124 O O . ARG A 1 250 ? 7.972 8.130 -2.974 1.00 94.75 250 ARG A O 1
ATOM 2131 N N . ARG A 1 251 ? 6.993 7.739 -0.979 1.00 93.06 251 ARG A N 1
ATOM 2132 C CA . ARG A 1 251 ? 8.183 8.005 -0.159 1.00 93.06 251 ARG A CA 1
ATOM 2133 C C . ARG A 1 251 ? 9.280 6.982 -0.441 1.00 93.06 251 ARG A C 1
ATOM 2135 O O . ARG A 1 251 ? 10.444 7.360 -0.537 1.00 93.06 251 ARG A O 1
ATOM 2142 N N . TYR A 1 252 ? 8.915 5.716 -0.640 1.00 93.12 252 TYR A N 1
ATOM 2143 C CA . TYR A 1 252 ? 9.837 4.656 -1.035 1.00 93.12 252 TYR A CA 1
ATOM 2144 C C . TYR A 1 252 ? 10.471 4.944 -2.404 1.00 93.12 252 TYR A C 1
ATOM 2146 O O . TYR A 1 252 ? 11.693 5.015 -2.507 1.00 93.12 252 TYR A O 1
ATOM 2154 N N . PHE A 1 253 ? 9.670 5.207 -3.441 1.00 94.12 253 PHE A N 1
ATOM 2155 C CA . PHE A 1 253 ? 10.179 5.566 -4.770 1.00 94.12 253 PHE A CA 1
ATOM 2156 C C . PHE A 1 253 ? 11.053 6.824 -4.724 1.00 94.12 253 PHE A C 1
ATOM 2158 O O . PHE A 1 253 ? 12.144 6.827 -5.297 1.00 94.12 253 PHE A O 1
ATOM 2165 N N . ASN A 1 254 ? 10.631 7.859 -3.988 1.00 92.12 254 ASN A N 1
ATOM 2166 C CA . ASN A 1 254 ? 11.434 9.061 -3.792 1.00 92.12 254 ASN A CA 1
ATOM 2167 C C . ASN A 1 254 ? 12.774 8.730 -3.139 1.00 92.12 254 ASN A C 1
ATOM 2169 O O . ASN A 1 254 ? 13.800 9.039 -3.725 1.00 92.12 254 ASN A O 1
ATOM 2173 N N . CYS A 1 255 ? 12.786 8.029 -2.002 1.00 91.38 255 CYS A N 1
ATOM 2174 C CA . CYS A 1 255 ? 14.009 7.660 -1.286 1.00 91.38 255 CYS A CA 1
ATOM 2175 C C . CYS A 1 255 ? 15.027 6.923 -2.171 1.00 91.38 255 CYS A C 1
ATOM 2177 O O . CYS A 1 255 ? 16.232 7.118 -2.024 1.00 91.38 255 CYS A O 1
ATOM 2179 N N . TYR A 1 256 ? 14.576 6.064 -3.083 1.00 91.50 256 TYR A N 1
ATOM 2180 C CA . TYR A 1 256 ? 15.487 5.283 -3.916 1.00 91.50 256 TYR A CA 1
ATOM 2181 C C . TYR A 1 256 ? 15.904 5.998 -5.204 1.00 91.50 256 TYR A C 1
ATOM 2183 O O . TYR A 1 256 ? 17.070 5.925 -5.594 1.00 91.50 256 TYR A O 1
ATOM 2191 N N . LEU A 1 257 ? 14.985 6.700 -5.864 1.00 90.44 257 LEU A N 1
ATOM 2192 C CA . LEU A 1 257 ? 15.239 7.261 -7.189 1.00 90.44 257 LEU A CA 1
ATOM 2193 C C . LEU A 1 257 ? 15.732 8.704 -7.144 1.00 90.44 257 LEU A C 1
ATOM 2195 O O . LEU A 1 257 ? 16.444 9.103 -8.058 1.00 90.44 257 LEU A O 1
ATOM 2199 N N . ASN A 1 258 ? 15.392 9.490 -6.119 1.00 83.06 258 ASN A N 1
ATOM 2200 C CA . ASN A 1 258 ? 15.735 10.910 -6.069 1.00 83.06 258 ASN A CA 1
ATOM 2201 C C . ASN A 1 258 ? 16.142 11.406 -4.666 1.00 83.06 258 ASN A C 1
ATOM 2203 O O . ASN A 1 258 ? 15.765 10.865 -3.636 1.00 83.06 258 ASN A O 1
ATOM 2207 N N . LYS A 1 259 ? 16.907 12.496 -4.610 1.00 77.25 259 LYS A N 1
ATOM 2208 C CA . LYS A 1 259 ? 17.240 13.212 -3.361 1.00 77.25 259 LYS A CA 1
ATOM 2209 C C . LYS A 1 259 ? 16.370 14.448 -3.104 1.00 77.25 259 LYS A C 1
ATOM 2211 O O . LYS A 1 259 ? 16.837 15.423 -2.524 1.00 77.25 259 LYS A O 1
ATOM 2216 N N . LYS A 1 260 ? 15.104 14.448 -3.543 1.00 74.25 260 LYS A N 1
ATOM 2217 C CA . LYS A 1 260 ? 14.213 15.609 -3.332 1.00 74.25 260 LYS A CA 1
ATOM 2218 C C . LYS A 1 260 ? 13.643 15.661 -1.916 1.00 74.25 260 LYS A C 1
ATOM 2220 O O . LYS A 1 260 ? 13.580 16.731 -1.324 1.00 74.25 260 LYS A O 1
ATOM 2225 N N . GLU A 1 261 ? 13.204 14.516 -1.399 1.00 79.88 261 GLU A N 1
ATOM 2226 C CA . GLU A 1 261 ? 12.471 14.439 -0.128 1.00 79.88 261 GLU A CA 1
ATOM 2227 C C . GLU A 1 261 ? 13.358 13.997 1.044 1.00 79.88 261 GLU A C 1
ATOM 2229 O O . GLU A 1 261 ? 13.194 14.503 2.153 1.00 79.88 261 GLU A O 1
ATOM 2234 N N . PHE A 1 262 ? 14.323 13.100 0.798 1.00 84.00 262 PHE A N 1
ATOM 2235 C CA . PHE A 1 262 ? 15.114 12.469 1.855 1.00 84.00 262 PHE A CA 1
ATOM 2236 C C . PHE A 1 262 ? 16.616 12.707 1.719 1.00 84.00 262 PHE A C 1
ATOM 2238 O O . PHE A 1 262 ? 17.201 12.488 0.658 1.00 84.00 262 PHE A O 1
ATOM 2245 N N . THR A 1 263 ? 17.269 13.084 2.823 1.00 82.31 263 THR A N 1
ATOM 2246 C CA . THR A 1 263 ? 18.718 13.368 2.842 1.00 82.31 263 THR A CA 1
ATOM 2247 C C . THR A 1 263 ? 19.576 12.116 2.671 1.00 82.31 263 THR A C 1
ATOM 2249 O O . THR A 1 263 ? 20.696 12.199 2.179 1.00 82.31 263 THR A O 1
ATOM 2252 N N . ASN A 1 264 ? 19.056 10.960 3.084 1.00 82.69 264 ASN A N 1
ATOM 2253 C CA . ASN A 1 264 ? 19.699 9.648 2.976 1.00 82.69 264 ASN A CA 1
ATOM 2254 C C . ASN A 1 264 ? 19.198 8.831 1.769 1.00 82.69 264 ASN A C 1
ATOM 2256 O O . ASN A 1 264 ? 19.396 7.618 1.737 1.00 82.69 264 ASN A O 1
ATOM 2260 N N . GLY A 1 265 ? 18.544 9.470 0.791 1.00 85.19 265 GLY A N 1
ATOM 2261 C CA . GLY A 1 265 ? 18.110 8.794 -0.429 1.00 85.19 265 GLY A CA 1
ATOM 2262 C C . GLY A 1 265 ? 19.284 8.315 -1.295 1.00 85.19 265 GLY A C 1
ATOM 2263 O O . GLY A 1 265 ? 20.353 8.931 -1.301 1.00 85.19 265 GLY A O 1
ATOM 2264 N N . LEU A 1 266 ? 19.090 7.224 -2.043 1.00 85.62 266 LEU A N 1
ATOM 2265 C CA . LEU A 1 266 ? 20.129 6.637 -2.906 1.00 85.62 266 LEU A CA 1
ATOM 2266 C C . LEU A 1 266 ? 20.366 7.432 -4.191 1.00 85.62 266 LEU A C 1
ATOM 2268 O O . LEU A 1 266 ? 21.460 7.364 -4.749 1.00 85.62 266 LEU A O 1
ATOM 2272 N N . ASP A 1 267 ? 19.368 8.203 -4.628 1.00 87.19 267 ASP A N 1
ATOM 2273 C CA . ASP A 1 267 ? 19.447 9.065 -5.811 1.00 87.19 267 ASP A CA 1
ATOM 2274 C C . ASP A 1 267 ? 19.779 8.313 -7.104 1.00 87.19 267 ASP A C 1
ATOM 2276 O O . ASP A 1 267 ? 20.453 8.860 -7.974 1.00 87.19 267 ASP A O 1
ATOM 2280 N N . LEU A 1 268 ? 19.346 7.052 -7.232 1.00 88.25 268 LEU A N 1
ATOM 2281 C CA . LEU A 1 268 ? 19.791 6.167 -8.314 1.00 88.25 268 LEU A CA 1
ATOM 2282 C C . LEU A 1 268 ? 19.590 6.794 -9.697 1.00 88.25 268 LEU A C 1
ATOM 2284 O O . LEU A 1 268 ? 20.486 6.743 -10.534 1.00 88.25 268 LEU A O 1
ATOM 2288 N N . ARG A 1 269 ? 18.460 7.467 -9.922 1.00 83.62 269 ARG A N 1
ATOM 2289 C CA . ARG A 1 269 ? 18.180 8.134 -11.196 1.00 83.62 269 ARG A CA 1
ATOM 2290 C C . ARG A 1 269 ? 19.236 9.193 -11.511 1.00 83.62 269 ARG A C 1
ATOM 2292 O O . ARG A 1 269 ? 19.881 9.131 -12.549 1.00 83.62 269 ARG A O 1
ATOM 2299 N N . ASN A 1 270 ? 19.452 10.143 -10.605 1.00 81.00 270 ASN A N 1
ATOM 2300 C CA . ASN A 1 270 ? 20.385 11.245 -10.843 1.00 81.00 270 ASN A CA 1
ATOM 2301 C C . ASN A 1 270 ? 21.846 10.762 -10.834 1.00 81.00 270 ASN A C 1
ATOM 2303 O O . ASN A 1 270 ? 22.648 11.243 -11.632 1.00 81.00 270 ASN A O 1
ATOM 2307 N N . LYS A 1 271 ? 22.179 9.775 -9.989 1.00 86.69 271 LYS A N 1
ATOM 2308 C CA . LYS A 1 271 ? 23.509 9.154 -9.887 1.00 86.69 271 LYS A CA 1
ATOM 2309 C C . LYS A 1 271 ? 23.974 8.598 -11.235 1.00 86.69 271 LYS A C 1
ATOM 2311 O O . LYS A 1 271 ? 25.095 8.870 -11.656 1.00 86.69 271 LYS A O 1
ATOM 2316 N N . TYR A 1 272 ? 23.107 7.855 -11.922 1.00 87.81 272 TYR A N 1
ATOM 2317 C CA . TYR A 1 272 ? 23.446 7.215 -13.196 1.00 87.81 272 TYR A CA 1
ATOM 2318 C C . TYR A 1 272 ? 23.198 8.104 -14.420 1.00 87.81 272 TYR A C 1
ATOM 2320 O O . TYR A 1 272 ? 23.917 7.953 -15.407 1.00 87.81 272 TYR A O 1
ATOM 2328 N N . LEU A 1 273 ? 22.264 9.064 -14.350 1.00 82.19 273 LEU A N 1
ATOM 2329 C CA . LEU A 1 273 ? 22.069 10.070 -15.405 1.00 82.19 273 LEU A CA 1
ATOM 2330 C C . LEU A 1 273 ? 23.220 11.083 -15.481 1.00 82.19 273 LEU A C 1
ATOM 2332 O O . LEU A 1 273 ? 23.598 11.492 -16.574 1.00 82.19 273 LEU A O 1
ATOM 2336 N N . HIS A 1 274 ? 23.784 11.495 -14.342 1.00 80.12 274 HIS A N 1
ATOM 2337 C CA . HIS A 1 274 ? 24.843 12.512 -14.287 1.00 80.12 274 HIS A CA 1
ATOM 2338 C C . HIS A 1 274 ? 26.256 11.929 -14.139 1.00 80.12 274 HIS A C 1
ATOM 2340 O O . HIS A 1 274 ? 27.209 12.682 -13.948 1.00 80.12 274 HIS A O 1
ATOM 2346 N N . GLY A 1 275 ? 26.407 10.601 -14.210 1.00 77.12 275 GLY A N 1
ATOM 2347 C CA . GLY A 1 275 ? 27.711 9.932 -14.165 1.00 77.12 275 GLY A CA 1
ATOM 2348 C C . GLY A 1 275 ? 28.438 10.032 -12.819 1.00 77.12 275 GLY A C 1
ATOM 2349 O O . GLY A 1 275 ? 29.644 9.814 -12.759 1.00 77.12 275 GLY A O 1
ATOM 2350 N N . SER A 1 276 ? 27.730 10.346 -11.729 1.00 81.69 276 SER A N 1
ATOM 2351 C CA . SER A 1 276 ? 28.280 10.370 -10.364 1.00 81.69 276 SER A CA 1
ATOM 2352 C C . SER A 1 276 ? 28.231 8.993 -9.685 1.00 81.69 276 SER A C 1
ATOM 2354 O O . SER A 1 276 ? 28.342 8.877 -8.461 1.00 81.69 276 SER A O 1
ATOM 2356 N N . ASN A 1 277 ? 28.046 7.932 -10.477 1.00 85.00 277 ASN A N 1
ATOM 2357 C CA . ASN A 1 277 ? 28.049 6.556 -10.012 1.00 85.00 277 ASN A CA 1
ATOM 2358 C C . ASN A 1 277 ? 29.441 6.070 -9.575 1.00 85.00 277 ASN A C 1
ATOM 2360 O O . ASN A 1 277 ? 30.472 6.607 -9.971 1.00 85.00 277 ASN A O 1
ATOM 2364 N N . SER A 1 278 ? 29.453 5.032 -8.731 1.00 83.56 278 SER A N 1
ATOM 2365 C CA . SER A 1 278 ? 30.682 4.326 -8.346 1.00 83.56 278 SER A CA 1
ATOM 2366 C C . SER A 1 278 ? 31.334 3.679 -9.574 1.00 83.56 278 SER A C 1
ATOM 2368 O O . SER A 1 278 ? 30.688 3.542 -10.609 1.00 83.56 278 SER A O 1
ATOM 2370 N N . LYS A 1 279 ? 32.603 3.277 -9.453 1.00 84.94 279 LYS A N 1
ATOM 2371 C CA . LYS A 1 279 ? 33.296 2.425 -10.440 1.00 84.94 279 LYS A CA 1
ATOM 2372 C C . LYS A 1 279 ? 33.186 0.929 -10.103 1.00 84.94 279 LYS A C 1
ATOM 2374 O O . LYS A 1 279 ? 33.786 0.101 -10.779 1.00 84.94 279 LYS A O 1
ATOM 2379 N N . SER A 1 280 ? 32.505 0.592 -9.006 1.00 92.00 280 SER A N 1
ATOM 2380 C CA . SER A 1 280 ? 32.373 -0.778 -8.513 1.00 92.00 280 SER A CA 1
ATOM 2381 C C . SER A 1 280 ? 31.293 -1.549 -9.273 1.00 92.00 280 SER A C 1
ATOM 2383 O O . SER A 1 280 ? 30.123 -1.165 -9.259 1.00 92.00 280 SER A O 1
ATOM 2385 N N . VAL A 1 281 ? 31.682 -2.678 -9.871 1.00 90.31 281 VAL A N 1
ATOM 2386 C CA . VAL A 1 281 ? 30.765 -3.603 -10.558 1.00 90.31 281 VAL A CA 1
ATOM 2387 C C . VAL A 1 281 ? 29.713 -4.159 -9.594 1.00 90.31 281 VAL A C 1
ATOM 2389 O O . VAL A 1 281 ? 28.532 -4.174 -9.933 1.00 90.31 281 VAL A O 1
ATOM 2392 N N . ASP A 1 282 ? 30.111 -4.514 -8.370 1.00 91.75 282 ASP A N 1
ATOM 2393 C CA . ASP A 1 282 ? 29.199 -5.037 -7.344 1.00 91.75 282 ASP A CA 1
ATOM 2394 C C . ASP A 1 282 ? 28.146 -3.995 -6.935 1.00 91.75 282 ASP A C 1
ATOM 2396 O O . ASP A 1 282 ? 26.989 -4.319 -6.656 1.00 91.75 282 ASP A O 1
ATOM 2400 N N . GLU A 1 283 ? 28.523 -2.710 -6.910 1.00 92.56 283 GLU A N 1
ATOM 2401 C CA . GLU A 1 283 ? 27.555 -1.639 -6.667 1.00 92.56 283 GLU A CA 1
ATOM 2402 C C . GLU A 1 283 ? 26.575 -1.480 -7.828 1.00 92.56 283 GLU A C 1
ATOM 2404 O O . GLU A 1 283 ? 25.393 -1.253 -7.575 1.00 92.56 283 GLU A O 1
ATOM 2409 N N . HIS A 1 284 ? 27.035 -1.612 -9.074 1.00 93.88 284 HIS A N 1
ATOM 2410 C CA . HIS A 1 284 ? 26.161 -1.565 -10.246 1.00 93.88 284 HIS A CA 1
ATOM 2411 C C . HIS A 1 284 ? 25.156 -2.707 -10.248 1.00 93.88 284 HIS A C 1
ATOM 2413 O O . HIS A 1 284 ? 23.974 -2.462 -10.472 1.00 93.88 284 HIS A O 1
ATOM 2419 N N . GLU A 1 285 ? 25.598 -3.927 -9.943 1.00 94.38 285 GLU A N 1
ATOM 2420 C CA . GLU A 1 285 ? 24.716 -5.087 -9.818 1.00 94.38 285 GLU A CA 1
ATOM 2421 C C . GLU A 1 285 ? 23.652 -4.856 -8.737 1.00 94.38 285 GLU A C 1
ATOM 2423 O O . GLU A 1 285 ? 22.451 -4.989 -8.988 1.00 94.38 285 GLU A O 1
ATOM 2428 N N . ARG A 1 286 ? 24.072 -4.429 -7.540 1.00 93.56 286 ARG A N 1
ATOM 2429 C CA . ARG A 1 286 ? 23.150 -4.138 -6.436 1.00 93.56 286 ARG A CA 1
ATOM 2430 C C . ARG A 1 286 ? 22.141 -3.050 -6.806 1.00 93.56 286 ARG A C 1
ATOM 2432 O O . ARG A 1 286 ? 20.945 -3.218 -6.562 1.00 93.56 286 ARG A O 1
ATOM 2439 N N . ASP A 1 287 ? 22.615 -1.935 -7.359 1.00 94.75 287 ASP A N 1
ATOM 2440 C CA . ASP A 1 287 ? 21.779 -0.796 -7.741 1.00 94.75 287 ASP A CA 1
ATOM 2441 C C . ASP A 1 287 ? 20.799 -1.189 -8.866 1.00 94.75 287 ASP A C 1
ATOM 2443 O O . ASP A 1 287 ? 19.629 -0.800 -8.823 1.00 94.75 287 ASP A O 1
ATOM 2447 N N . TYR A 1 288 ? 21.233 -2.018 -9.823 1.00 95.12 288 TYR A N 1
ATOM 2448 C CA . TYR A 1 288 ? 20.388 -2.579 -10.878 1.00 95.12 288 TYR A CA 1
ATOM 2449 C C . TYR A 1 288 ? 19.238 -3.412 -10.294 1.00 95.12 288 TYR A C 1
ATOM 2451 O O . TYR A 1 288 ? 18.080 -3.149 -10.610 1.00 95.12 288 TYR A O 1
ATOM 2459 N N . TYR A 1 289 ? 19.509 -4.345 -9.375 1.00 95.44 289 TYR A N 1
ATOM 2460 C CA . TYR A 1 289 ? 18.446 -5.154 -8.759 1.00 95.44 289 TYR A CA 1
ATOM 2461 C C . TYR A 1 289 ? 17.494 -4.328 -7.883 1.00 95.44 289 TYR A C 1
ATOM 2463 O O . TYR A 1 289 ? 16.314 -4.661 -7.746 1.00 95.44 289 TYR A O 1
ATOM 2471 N N . ILE A 1 290 ? 17.977 -3.235 -7.287 1.00 95.31 290 ILE A N 1
ATOM 2472 C CA . ILE A 1 290 ? 17.117 -2.275 -6.589 1.00 95.31 290 ILE A CA 1
ATOM 2473 C C . ILE A 1 290 ? 16.179 -1.573 -7.578 1.00 95.31 290 ILE A C 1
ATOM 2475 O O . ILE A 1 290 ? 14.983 -1.470 -7.300 1.00 95.31 290 ILE A O 1
ATOM 2479 N N . LEU A 1 291 ? 16.688 -1.113 -8.723 1.00 95.62 291 LEU A N 1
ATOM 2480 C CA . LEU A 1 291 ? 15.862 -0.490 -9.755 1.00 95.62 291 LEU A CA 1
ATOM 2481 C C . LEU A 1 291 ? 14.856 -1.484 -10.350 1.00 95.62 291 LEU A C 1
ATOM 2483 O O . LEU A 1 291 ? 13.679 -1.156 -10.481 1.00 95.62 291 LEU A O 1
ATOM 2487 N N . LEU A 1 292 ? 15.293 -2.712 -10.632 1.00 95.88 292 LEU A N 1
ATOM 2488 C CA . LEU A 1 292 ? 14.439 -3.784 -11.136 1.00 95.88 292 LEU A CA 1
ATOM 2489 C C . LEU A 1 292 ? 13.269 -4.060 -10.182 1.00 95.88 292 LEU A C 1
ATOM 2491 O O . LEU A 1 292 ? 12.132 -4.204 -10.621 1.00 95.88 292 LEU A O 1
ATOM 2495 N N . LYS A 1 293 ? 13.512 -4.041 -8.864 1.00 95.81 293 LYS A N 1
ATOM 2496 C CA . LYS A 1 293 ? 12.450 -4.138 -7.852 1.00 95.81 293 LYS A CA 1
ATOM 2497 C C . LYS A 1 293 ? 11.415 -3.023 -7.979 1.00 95.81 293 LYS A C 1
ATOM 2499 O O . LYS A 1 293 ? 10.221 -3.293 -7.908 1.00 95.81 293 LYS A O 1
ATOM 2504 N N . LEU A 1 294 ? 11.859 -1.776 -8.128 1.00 96.44 294 LEU A N 1
ATOM 2505 C CA . LEU A 1 294 ? 10.957 -0.629 -8.271 1.00 96.44 294 LEU A CA 1
ATOM 2506 C C . LEU A 1 294 ? 10.135 -0.723 -9.554 1.00 96.44 294 LEU A C 1
ATOM 2508 O O . LEU A 1 294 ? 8.946 -0.418 -9.539 1.00 96.44 294 LEU A O 1
ATOM 2512 N N . LEU A 1 295 ? 10.744 -1.204 -10.636 1.00 97.06 295 LEU A N 1
ATOM 2513 C CA . LEU A 1 295 ? 10.047 -1.457 -11.887 1.00 97.06 295 LEU A CA 1
ATOM 2514 C C . LEU A 1 295 ? 8.993 -2.554 -11.748 1.00 97.06 295 LEU A C 1
ATOM 2516 O O . LEU A 1 295 ? 7.850 -2.346 -12.141 1.00 97.06 295 LEU A O 1
ATOM 2520 N N . ILE A 1 296 ? 9.343 -3.683 -11.130 1.00 97.00 296 ILE A N 1
ATOM 2521 C CA . ILE A 1 296 ? 8.402 -4.767 -10.831 1.00 97.00 296 ILE A CA 1
ATOM 2522 C C . ILE A 1 296 ? 7.228 -4.236 -9.998 1.00 97.00 296 ILE A C 1
ATOM 2524 O O . ILE A 1 296 ? 6.074 -4.500 -10.330 1.00 97.00 296 ILE A O 1
ATOM 2528 N N . LEU A 1 297 ? 7.494 -3.428 -8.964 1.00 97.00 297 LEU A N 1
ATOM 2529 C CA . LEU A 1 297 ? 6.445 -2.779 -8.173 1.00 97.00 297 LEU A CA 1
ATOM 2530 C C . LEU A 1 297 ? 5.557 -1.880 -9.043 1.00 97.00 297 LEU A C 1
ATOM 2532 O O . LEU A 1 297 ? 4.339 -1.993 -8.961 1.00 97.00 297 LEU A O 1
ATOM 2536 N N . ALA A 1 298 ? 6.130 -1.035 -9.903 1.00 98.06 298 ALA A N 1
ATOM 2537 C CA . ALA A 1 298 ? 5.358 -0.175 -10.799 1.00 98.06 298 ALA A CA 1
ATOM 2538 C C . ALA A 1 298 ? 4.475 -0.987 -11.765 1.00 98.06 298 ALA A C 1
ATOM 2540 O O . ALA A 1 298 ? 3.285 -0.703 -11.877 1.00 98.06 298 ALA A O 1
ATOM 2541 N N . ILE A 1 299 ? 5.014 -2.041 -12.388 1.00 98.31 299 ILE A N 1
ATOM 2542 C CA . ILE A 1 299 ? 4.266 -2.952 -13.272 1.00 98.31 299 ILE A CA 1
ATOM 2543 C C . ILE A 1 299 ? 3.118 -3.622 -12.508 1.00 98.31 299 ILE A C 1
ATOM 2545 O O . ILE A 1 299 ? 1.985 -3.656 -12.992 1.00 98.31 299 ILE A O 1
ATOM 2549 N N . HIS A 1 300 ? 3.374 -4.111 -11.290 1.00 97.25 300 HIS A N 1
ATOM 2550 C CA . HIS A 1 300 ? 2.328 -4.684 -10.445 1.00 97.25 300 HIS A CA 1
ATOM 2551 C C . HIS A 1 300 ? 1.244 -3.664 -10.100 1.00 97.25 300 HIS A C 1
ATOM 2553 O O . HIS A 1 300 ? 0.068 -4.016 -10.167 1.00 97.25 300 HIS A O 1
ATOM 2559 N N . LYS A 1 301 ? 1.608 -2.414 -9.786 1.00 97.25 301 LYS A N 1
ATOM 2560 C CA . LYS A 1 301 ? 0.634 -1.346 -9.522 1.00 97.25 301 LYS A CA 1
ATOM 2561 C C . LYS A 1 301 ? -0.206 -1.014 -10.754 1.00 97.25 301 LYS A C 1
ATOM 2563 O O . LYS A 1 301 ? -1.404 -0.822 -10.591 1.00 97.25 301 LYS A O 1
ATOM 2568 N N . ILE A 1 302 ? 0.380 -0.986 -11.955 1.00 97.81 302 ILE A N 1
ATOM 2569 C CA . ILE A 1 302 ? -0.358 -0.757 -13.212 1.00 97.81 302 ILE A CA 1
ATOM 2570 C C . ILE A 1 302 ? -1.383 -1.876 -13.416 1.00 97.81 302 ILE A C 1
ATOM 2572 O O . ILE A 1 302 ? -2.568 -1.611 -13.578 1.00 97.81 302 ILE A O 1
ATOM 2576 N N . ASN A 1 303 ? -0.939 -3.132 -13.335 1.00 97.12 303 ASN A N 1
ATOM 2577 C CA . ASN A 1 303 ? -1.813 -4.298 -13.473 1.00 97.12 303 ASN A CA 1
ATOM 2578 C C . ASN A 1 303 ? -2.941 -4.306 -12.426 1.00 97.12 303 ASN A C 1
ATOM 2580 O O . ASN A 1 303 ? -4.082 -4.613 -12.749 1.00 97.12 303 ASN A O 1
ATOM 2584 N N . GLU A 1 304 ? -2.627 -3.983 -11.168 1.00 96.25 304 GLU A N 1
ATOM 2585 C CA . GLU A 1 304 ? -3.609 -3.888 -10.083 1.00 96.25 304 GLU A CA 1
ATOM 2586 C C . GLU A 1 304 ? -4.680 -2.831 -10.382 1.00 96.25 304 GLU A C 1
ATOM 2588 O O . GLU A 1 304 ? -5.871 -3.097 -10.236 1.00 96.25 304 GLU A O 1
ATOM 2593 N N . ASP A 1 305 ? -4.257 -1.643 -10.814 1.00 96.06 305 ASP A N 1
ATOM 2594 C CA . ASP A 1 305 ? -5.151 -0.518 -11.082 1.00 96.06 305 ASP A CA 1
ATOM 2595 C C . ASP A 1 305 ? -6.072 -0.799 -12.281 1.00 96.06 305 ASP A C 1
ATOM 2597 O O . ASP A 1 305 ? -7.272 -0.555 -12.193 1.00 96.06 305 ASP A O 1
ATOM 2601 N N . LEU A 1 306 ? -5.547 -1.424 -13.342 1.00 95.94 306 LEU A N 1
ATOM 2602 C CA . LEU A 1 306 ? -6.328 -1.867 -14.505 1.00 95.94 306 LEU A CA 1
ATOM 2603 C C . LEU A 1 306 ? -7.333 -2.982 -14.157 1.00 95.94 306 LEU A C 1
ATOM 2605 O O . LEU A 1 306 ? -8.472 -2.969 -14.620 1.00 95.94 306 LEU A O 1
ATOM 2609 N N . LYS A 1 307 ? -6.957 -3.946 -13.303 1.00 95.19 307 LYS A N 1
ATOM 2610 C CA . LYS A 1 307 ? -7.891 -4.989 -12.827 1.00 95.19 307 LYS A CA 1
ATOM 2611 C C . LYS A 1 307 ? -9.034 -4.407 -12.006 1.00 95.19 307 LYS A C 1
ATOM 2613 O O . LYS A 1 307 ? -10.179 -4.844 -12.139 1.00 95.19 307 LYS A O 1
ATOM 2618 N N . LEU A 1 308 ? -8.712 -3.448 -11.142 1.00 94.75 308 LEU A N 1
ATOM 2619 C CA . LEU A 1 308 ? -9.715 -2.741 -10.362 1.00 94.75 308 LEU A CA 1
ATOM 2620 C C . LEU A 1 308 ? -10.643 -1.932 -11.264 1.00 94.75 308 LEU A C 1
ATOM 2622 O O . LEU A 1 308 ? -11.836 -1.941 -11.006 1.00 94.75 308 LEU A O 1
ATOM 2626 N N . GLU A 1 309 ? 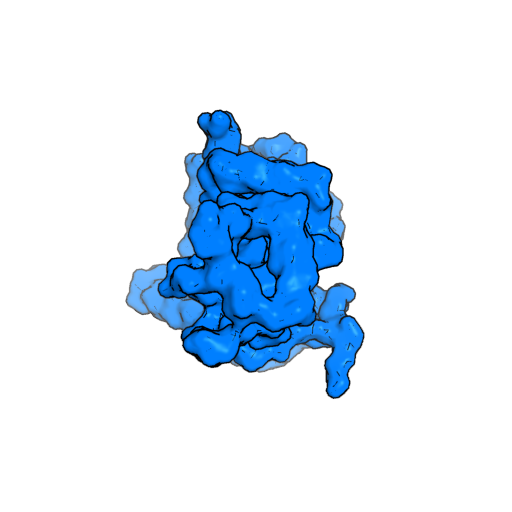-10.140 -1.300 -12.328 1.00 93.06 309 GLU A N 1
ATOM 2627 C CA . GLU A 1 309 ? -10.965 -0.507 -13.255 1.00 93.06 309 GLU A CA 1
ATOM 2628 C C . GLU A 1 309 ? -12.101 -1.353 -13.829 1.00 93.06 309 GLU A C 1
ATOM 2630 O O . GLU A 1 309 ? -13.265 -0.974 -13.719 1.00 93.06 309 GLU A O 1
ATOM 2635 N N . ASN A 1 310 ? -11.774 -2.545 -14.332 1.00 87.19 310 ASN A N 1
ATOM 2636 C CA . ASN A 1 310 ? -12.775 -3.486 -14.835 1.00 87.19 310 ASN A CA 1
ATOM 2637 C C . ASN A 1 310 ? -13.779 -3.884 -13.743 1.00 87.19 310 ASN A C 1
ATOM 2639 O O . ASN A 1 310 ? -14.982 -3.812 -13.952 1.00 87.19 310 ASN A O 1
ATOM 2643 N N . THR A 1 311 ? -13.287 -4.230 -12.549 1.00 87.31 311 THR A N 1
ATOM 2644 C CA . THR A 1 311 ? -14.150 -4.669 -11.437 1.00 87.31 311 THR A CA 1
ATOM 2645 C C . THR A 1 311 ? -15.118 -3.569 -10.992 1.00 87.31 311 THR A C 1
ATOM 2647 O O . THR A 1 311 ? -16.284 -3.839 -10.723 1.00 87.31 311 THR A O 1
ATOM 2650 N N . VAL A 1 312 ? -14.641 -2.324 -10.905 1.00 88.44 312 VAL A N 1
ATOM 2651 C CA . VAL A 1 312 ? -15.440 -1.168 -10.480 1.00 88.44 312 VAL A CA 1
ATOM 2652 C C . VAL A 1 312 ? -16.480 -0.794 -11.530 1.00 88.44 312 VAL A C 1
ATOM 2654 O O . VAL A 1 312 ? -17.591 -0.437 -11.159 1.00 88.44 312 VAL A O 1
ATOM 2657 N N . ASN A 1 313 ? -16.144 -0.894 -12.816 1.00 80.75 313 ASN A N 1
ATOM 2658 C CA . ASN A 1 313 ? -17.085 -0.605 -13.899 1.00 80.75 313 ASN A CA 1
ATOM 2659 C C . ASN A 1 313 ? -18.201 -1.660 -14.020 1.00 80.75 313 ASN A C 1
ATOM 2661 O O . ASN A 1 313 ? -19.281 -1.335 -14.507 1.00 80.75 313 ASN A O 1
ATOM 2665 N N . ASP A 1 314 ? -17.951 -2.889 -13.561 1.00 70.94 314 ASP A N 1
ATOM 2666 C CA . ASP A 1 314 ? -18.930 -3.984 -13.540 1.00 70.94 314 ASP A CA 1
ATOM 2667 C C . ASP A 1 314 ? -19.835 -3.988 -12.281 1.00 70.94 314 ASP A C 1
ATOM 2669 O O . ASP A 1 314 ? -20.767 -4.794 -12.207 1.00 70.94 314 ASP A O 1
ATOM 2673 N N . SER A 1 315 ? -19.550 -3.134 -11.282 1.00 60.53 315 SER A N 1
ATOM 2674 C CA . SER A 1 315 ? -20.221 -3.071 -9.963 1.00 60.53 315 SER A CA 1
ATOM 2675 C C . SER A 1 315 ? -21.404 -2.103 -9.921 1.00 60.53 315 SER A C 1
ATOM 2677 O O . SER A 1 315 ? -22.432 -2.469 -9.310 1.00 60.53 315 SER A O 1
#

pLDDT: mean 92.86, std 6.55, range [48.03, 98.62]

Secondary structure (DSSP, 8-state):
---TT-----HHHHHHHHHHHHHHHHHHHHHHHTT--HHHHHHHIIIIIHHHHSTT---------TTS-HHHHHHHHHHHHHHHHHHHHHHHHHSS--HHHHHH--PPP-TTTPBPSSTT-EEEE-HHHHHHHHHHHH-TT-GGG-BTTTBTS-SSHHHHHHHS--BGGGS-HHHHHHHHHHHHTTSEEE-TTSBEEES-HHHHHHHHHHHHHS-EEGGGS-HHHHHHHHHHHHTTSEEEE-BSS-HHHHHHHHHHH-SSS-TT---HHHHHHTT---S-HHHHHHHHHHHHHHHHHHHHHHHHHHHHHHHHHT-

Sequence (315 aa):
MRSKNEYHISFSFHRQSLISHLQIISYAKYLETNNIYIEDSLNYVVNEYLNQIFPINGLRIKFPTKETSYEEKIRSLAPELDFLIKQYQSYVENNSIDFELLEFSSEPIYYSKIKSKIKQKYVYGKGDDFSRLKYDFFSDQSSLFYTEKFKSKHKNLYELLTKEDVLYSDFKGYQTLEIDYLISKNILLKSSGNYVKIHNNNLVYIISILHYQGVLNYWYYPDRVRNEILVMASNGLVFFDDSFFTQEERRYFNCYLNKKEFTNGLDLRNKYLHGSNSKSVDEHERDYYILLKLLILAIHKINEDLKLENTVNDS

Organism: NCBI:txid2099670

Foldseek 3Di:
DDDPQADDDDPVNVVVVVVLLCVLVVVQVVCVVVVHGPQVVVQCLQQPVCLVPFLAHDQHADADDPPDALLVRLLRVLVRLQLNLQQLQCCLPPVYRDVVVSVVDPDGDQLQPAFFNDWLFKKAFDDPVLVLLLCQFPALPHPQQAFPVCHPVDSHNVRNQVPDQAALVSDDPVNNVVLVVCVVVQQWHQDPVRTIHGRPPLVSVVSVCCSVPVMDTLLVDDPVNNVVSVVCVVVRGMDGDRGLDDPVLSVVCCQACCPPRHPNRVVSVCCSVVVVDDPDSVVSVSNSSVSVSNSVVSSVSSVVSSVSVVVVVVD

Radius of gyration: 24.26 Å; chains: 1; bounding box: 62×40×67 Å